Protein AF-A0A9Q1CH87-F1 (afdb_monomer)

Foldseek 3Di:
DDPQFDPVNLVVLVVVLVVLVVVLVVLVVVLVVLVVVLQVQQAPPVRHGDPDRPVVVNVVSVVVNVVSVVVNVVSVVVSVVSVVVSVVSVVNDDPVVVVVVVVVVVVVVVVVVVVVVVVVVVVVLVVVLVVLCCQQQNDDPPDDQDAGELVSGPVVSLVPDQELSSLVSLVVCVVVRNH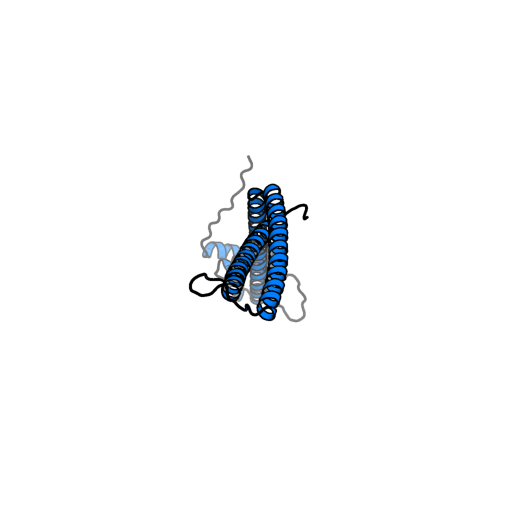DPRNNVVSVVSSVVNCVNHPDPPPPPPPDDD

Structure (mmCIF, N/CA/C/O backbone):
data_AF-A0A9Q1CH87-F1
#
_entry.id   AF-A0A9Q1CH87-F1
#
loop_
_atom_site.group_PDB
_atom_site.id
_atom_site.type_symbol
_atom_site.label_atom_id
_atom_site.label_alt_id
_atom_site.label_comp_id
_atom_site.label_asym_id
_atom_site.label_entity_id
_atom_site.label_seq_id
_atom_site.pdbx_PDB_ins_code
_atom_site.Cartn_x
_atom_site.Cartn_y
_atom_site.Cartn_z
_atom_site.occupancy
_atom_site.B_iso_or_equiv
_atom_site.auth_seq_id
_atom_site.auth_comp_id
_atom_site.auth_asym_id
_atom_site.auth_atom_id
_atom_site.pdbx_PDB_model_num
ATOM 1 N N . MET A 1 1 ? 6.789 4.503 23.367 1.00 60.19 1 MET A N 1
ATOM 2 C CA . MET A 1 1 ? 6.179 5.154 22.186 1.00 60.19 1 MET A CA 1
ATOM 3 C C . MET A 1 1 ? 7.188 5.161 21.048 1.00 60.19 1 MET A C 1
ATOM 5 O O . MET A 1 1 ? 8.369 5.240 21.362 1.00 60.19 1 MET A O 1
ATOM 9 N N . PRO A 1 2 ? 6.762 5.053 19.777 1.00 63.22 2 PRO A N 1
ATOM 10 C CA . PRO A 1 2 ? 7.674 5.119 18.637 1.00 63.22 2 PRO A CA 1
ATOM 11 C C . PRO A 1 2 ? 8.202 6.547 18.432 1.00 63.22 2 PRO A C 1
ATOM 13 O O . PRO A 1 2 ? 7.432 7.501 18.471 1.00 63.22 2 PRO A O 1
ATOM 16 N N . GLU A 1 3 ? 9.507 6.682 18.193 1.00 69.50 3 GLU A N 1
ATOM 17 C CA . GLU A 1 3 ? 10.178 7.979 17.984 1.00 69.50 3 GLU A CA 1
ATOM 18 C C . GLU A 1 3 ? 9.855 8.610 16.618 1.00 69.50 3 GLU A C 1
ATOM 20 O O . GLU A 1 3 ? 9.921 9.823 16.470 1.00 69.50 3 GLU A O 1
ATOM 25 N N . ASN A 1 4 ? 9.460 7.795 15.634 1.00 71.75 4 ASN A N 1
ATOM 26 C CA . ASN A 1 4 ? 9.075 8.226 14.287 1.00 71.75 4 ASN A CA 1
ATOM 27 C C . ASN A 1 4 ? 7.718 7.607 13.913 1.00 71.75 4 ASN A C 1
ATOM 29 O O . ASN A 1 4 ? 7.687 6.520 13.322 1.00 71.75 4 ASN A O 1
ATOM 33 N N . PRO A 1 5 ? 6.595 8.236 14.298 1.00 74.38 5 PRO A N 1
ATOM 34 C CA . PRO A 1 5 ? 5.274 7.669 14.072 1.00 74.38 5 PRO A CA 1
ATOM 35 C C . PRO A 1 5 ? 4.895 7.677 12.591 1.00 74.38 5 PRO A C 1
ATOM 37 O O . PRO A 1 5 ? 5.129 8.644 11.865 1.00 74.38 5 PRO A O 1
ATOM 40 N N . ARG A 1 6 ? 4.288 6.583 12.128 1.00 80.12 6 ARG A N 1
ATOM 41 C CA . ARG A 1 6 ? 3.768 6.454 10.763 1.00 80.12 6 ARG A CA 1
ATOM 42 C C . ARG A 1 6 ? 2.309 6.896 10.716 1.00 80.12 6 ARG A C 1
ATOM 44 O O . ARG A 1 6 ? 1.573 6.764 11.688 1.00 80.12 6 ARG A O 1
ATOM 51 N N . GLY A 1 7 ? 1.836 7.287 9.532 1.00 79.38 7 GLY A N 1
ATOM 52 C CA . GLY A 1 7 ? 0.411 7.592 9.324 1.00 79.38 7 GLY A CA 1
ATOM 53 C C . GLY A 1 7 ? -0.507 6.376 9.515 1.00 79.38 7 GLY A C 1
ATOM 54 O O . GLY A 1 7 ? -1.717 6.512 9.652 1.00 79.38 7 GLY A O 1
ATOM 55 N N . GLU A 1 8 ? 0.048 5.163 9.516 1.00 82.88 8 GLU A N 1
ATOM 56 C CA . GLU A 1 8 ? -0.675 3.957 9.924 1.00 82.88 8 GLU A CA 1
ATOM 57 C C . GLU A 1 8 ? -0.897 3.901 11.444 1.00 82.88 8 GLU A C 1
ATOM 59 O O . GLU A 1 8 ? -1.972 3.496 11.874 1.00 82.88 8 GLU A O 1
ATOM 64 N N . ASP A 1 9 ? 0.062 4.364 12.251 1.00 84.88 9 ASP A N 1
ATOM 65 C CA . ASP A 1 9 ? -0.047 4.376 13.715 1.00 84.88 9 ASP A CA 1
ATOM 66 C C . ASP A 1 9 ? -1.140 5.354 14.171 1.00 84.88 9 ASP A C 1
ATOM 68 O O . ASP A 1 9 ? -1.979 5.002 14.998 1.00 84.88 9 ASP A O 1
ATOM 72 N N . VAL A 1 10 ? -1.195 6.545 13.556 1.00 85.00 10 VAL A N 1
ATOM 73 C CA . VAL A 1 10 ? -2.252 7.545 13.802 1.00 85.00 10 VAL A CA 1
ATOM 74 C C . VAL A 1 10 ? -3.633 6.963 13.486 1.00 85.00 10 VAL A C 1
ATOM 76 O O . VAL A 1 10 ? -4.530 7.015 14.326 1.00 85.00 10 VAL A O 1
ATOM 79 N N . ARG A 1 11 ? -3.786 6.336 12.310 1.00 86.25 11 ARG A N 1
ATOM 80 C CA . ARG A 1 11 ? -5.055 5.725 11.876 1.00 86.25 11 ARG A CA 1
ATOM 81 C C . ARG A 1 11 ? -5.481 4.551 12.752 1.00 86.25 11 ARG A C 1
ATOM 83 O O . ARG A 1 11 ? -6.665 4.403 13.037 1.00 86.25 11 ARG A O 1
ATOM 90 N N . ARG A 1 12 ? -4.537 3.717 13.198 1.00 89.81 12 ARG A N 1
ATOM 91 C CA . ARG A 1 12 ? -4.831 2.611 14.122 1.00 89.81 12 ARG A CA 1
ATOM 92 C C . ARG A 1 12 ? -5.312 3.134 15.473 1.00 89.81 12 ARG A C 1
ATOM 94 O O . ARG A 1 12 ? -6.289 2.606 16.000 1.00 89.81 12 ARG A O 1
ATOM 101 N N . CYS A 1 13 ? -4.671 4.171 16.015 1.00 90.94 13 CYS A N 1
ATOM 102 C CA . CYS A 1 13 ? -5.110 4.805 17.259 1.00 90.94 13 CYS A CA 1
ATOM 103 C C . CYS A 1 13 ? -6.503 5.431 17.132 1.00 90.94 13 CYS A C 1
ATOM 105 O O . CYS A 1 13 ? -7.337 5.196 18.000 1.00 90.94 13 CYS A O 1
ATOM 107 N N . GLU A 1 14 ? -6.784 6.144 16.040 1.00 89.06 14 GLU A N 1
ATOM 108 C CA . GLU A 1 14 ? -8.117 6.701 15.773 1.00 89.06 14 GLU A CA 1
ATOM 109 C C . GLU A 1 14 ? -9.189 5.599 15.690 1.00 89.06 14 GLU A C 1
ATOM 111 O O . GLU A 1 14 ? -10.239 5.694 16.321 1.00 89.06 14 GLU A O 1
ATOM 116 N N . ALA A 1 15 ? -8.909 4.509 14.966 1.00 92.50 15 ALA A N 1
ATOM 117 C CA . ALA A 1 15 ? -9.823 3.371 14.866 1.00 92.50 15 ALA A CA 1
ATOM 118 C C . ALA A 1 15 ? -10.054 2.691 16.226 1.00 92.50 15 ALA A C 1
ATOM 120 O O . ALA A 1 15 ? -11.175 2.311 16.547 1.00 92.50 15 ALA A O 1
ATOM 121 N N . THR A 1 16 ? -9.000 2.564 17.036 1.00 94.12 16 THR A N 1
ATOM 122 C CA . THR A 1 16 ? -9.089 1.971 18.379 1.00 94.12 16 THR A CA 1
ATOM 123 C C . THR A 1 16 ? -9.929 2.845 19.307 1.00 94.12 16 THR A C 1
ATOM 125 O O . THR A 1 16 ? -10.722 2.314 20.077 1.00 94.12 16 THR A O 1
ATOM 128 N N . SER A 1 17 ? -9.794 4.170 19.206 1.00 94.44 17 SER A N 1
ATOM 129 C CA . SER A 1 17 ? -10.602 5.124 19.970 1.00 94.44 17 SER A CA 1
ATOM 130 C C . SER A 1 17 ? -12.096 4.954 19.673 1.00 94.44 17 SER A C 1
ATOM 132 O O . SER A 1 17 ? -12.864 4.700 20.596 1.00 94.44 17 SER A O 1
ATOM 134 N N . LYS A 1 18 ? -12.490 4.914 18.391 1.00 94.06 18 LYS A N 1
ATOM 135 C CA . LYS A 1 18 ? -13.892 4.690 17.978 1.00 94.06 18 LYS A CA 1
ATOM 136 C C . LYS A 1 18 ? -14.466 3.372 18.505 1.00 94.06 18 LYS A C 1
ATOM 138 O O . LYS A 1 18 ? -15.578 3.335 19.014 1.00 94.06 18 LYS A O 1
ATOM 143 N N . VAL A 1 19 ? -13.688 2.288 18.449 1.00 96.38 19 VAL A N 1
ATOM 144 C CA . VAL A 1 19 ? -14.122 0.989 18.995 1.00 96.38 19 VAL A CA 1
ATOM 145 C C . VAL A 1 19 ? -14.331 1.059 20.512 1.00 96.38 19 VAL A C 1
ATOM 147 O O . VAL A 1 19 ? -15.277 0.469 21.030 1.00 96.38 19 VAL A O 1
ATOM 150 N N . LEU A 1 20 ? -13.466 1.770 21.240 1.00 96.44 20 LEU A N 1
ATOM 151 C CA . LEU A 1 20 ? -13.614 1.951 22.685 1.00 96.44 20 LEU A CA 1
ATOM 152 C C . LEU A 1 20 ? -14.818 2.839 23.035 1.00 96.44 20 LEU A C 1
ATOM 154 O O . LEU A 1 20 ? -15.499 2.545 24.015 1.00 96.44 20 LEU A O 1
ATOM 158 N N . GLU A 1 21 ? -15.113 3.866 22.235 1.00 95.06 21 GLU A N 1
ATOM 159 C CA . GLU A 1 21 ? -16.330 4.682 22.359 1.00 95.06 21 GLU A CA 1
ATOM 160 C C . GLU A 1 21 ? -17.596 3.835 22.167 1.00 95.06 21 GLU A C 1
ATOM 162 O O . GLU A 1 21 ? -18.494 3.879 23.009 1.00 95.06 21 GLU A O 1
ATOM 167 N N . ASP A 1 22 ? -17.633 2.990 21.132 1.00 96.62 22 ASP A N 1
ATOM 168 C CA . ASP A 1 22 ? -18.755 2.077 20.876 1.00 96.62 22 ASP A CA 1
ATOM 169 C C . ASP A 1 22 ? -18.959 1.082 22.030 1.00 96.62 22 ASP A C 1
ATOM 171 O O . ASP A 1 22 ? -20.086 0.806 22.452 1.00 96.62 22 ASP A O 1
ATOM 175 N N . ILE A 1 23 ? -17.866 0.534 22.573 1.00 96.12 23 ILE A N 1
ATOM 176 C CA . ILE A 1 23 ? -17.922 -0.357 23.737 1.00 96.12 23 ILE A CA 1
ATOM 177 C C . ILE A 1 23 ? -18.446 0.405 24.960 1.00 96.12 23 ILE A C 1
ATOM 179 O O . ILE A 1 23 ? -19.330 -0.101 25.651 1.00 96.12 23 ILE A O 1
ATOM 183 N N . ALA A 1 24 ? -17.946 1.616 25.220 1.00 95.75 24 ALA A N 1
ATOM 184 C CA . ALA A 1 24 ? -18.397 2.441 26.336 1.00 95.75 24 ALA A CA 1
ATOM 185 C C . ALA A 1 24 ? -19.900 2.746 26.243 1.00 95.75 24 ALA A C 1
ATOM 187 O O . ALA A 1 24 ? -20.607 2.595 27.240 1.00 95.75 24 ALA A O 1
ATOM 188 N N . ALA A 1 25 ? -20.401 3.089 25.052 1.00 95.62 25 ALA A N 1
ATOM 189 C CA . ALA A 1 25 ? -21.823 3.333 24.812 1.00 95.62 25 ALA A CA 1
ATOM 190 C C . ALA A 1 25 ? -22.676 2.095 25.133 1.00 95.62 25 ALA A C 1
ATOM 192 O O . ALA A 1 25 ? -23.635 2.182 25.896 1.00 95.62 25 ALA A O 1
ATOM 193 N N . ARG A 1 26 ? -22.267 0.911 24.659 1.00 96.38 26 ARG A N 1
ATOM 194 C CA . ARG A 1 26 ? -22.977 -0.349 24.948 1.00 96.38 26 ARG A CA 1
ATOM 195 C C . ARG A 1 26 ? -23.007 -0.689 26.438 1.00 96.38 26 ARG A C 1
ATOM 197 O O . ARG A 1 26 ? -24.004 -1.210 26.933 1.00 96.38 26 ARG A O 1
ATOM 204 N N . ILE A 1 27 ? -21.920 -0.417 27.157 1.00 95.75 27 ILE A N 1
ATOM 205 C CA . ILE A 1 27 ? -21.863 -0.626 28.609 1.00 95.75 27 ILE A CA 1
ATOM 206 C C . ILE A 1 27 ? -22.770 0.381 29.324 1.00 95.75 27 ILE A C 1
ATOM 208 O O . ILE A 1 27 ? -23.461 0.014 30.273 1.00 95.75 27 ILE A O 1
ATOM 212 N N . ALA A 1 28 ? -22.804 1.635 28.869 1.00 93.25 28 ALA A N 1
ATOM 213 C CA . ALA A 1 28 ? -23.701 2.650 29.410 1.00 93.25 28 ALA A CA 1
ATOM 214 C C . ALA A 1 28 ? -25.178 2.257 29.231 1.00 93.25 28 ALA A C 1
ATOM 216 O O . ALA A 1 28 ? -25.945 2.350 30.191 1.00 93.25 28 ALA A O 1
ATOM 217 N N . ASP A 1 29 ? -25.555 1.730 28.064 1.00 96.00 29 ASP A N 1
ATOM 218 C CA . ASP A 1 29 ? -26.906 1.217 27.811 1.00 96.00 29 ASP A CA 1
ATOM 219 C C . ASP A 1 29 ? -27.267 0.068 28.761 1.00 96.00 29 ASP A C 1
ATOM 221 O O . ASP A 1 29 ? -28.343 0.072 29.368 1.00 96.00 29 ASP A O 1
ATOM 225 N N . LEU A 1 30 ? -26.343 -0.877 28.972 1.00 95.50 30 LEU A N 1
ATOM 226 C CA . LEU A 1 30 ? -26.538 -1.972 29.925 1.00 95.50 30 LEU A CA 1
ATOM 227 C C . LEU A 1 30 ? -26.695 -1.455 31.363 1.00 95.50 30 LEU A C 1
ATOM 229 O O . LEU A 1 30 ? -27.559 -1.935 32.095 1.00 95.50 30 LEU A O 1
ATOM 233 N N . ARG A 1 31 ? -25.917 -0.444 31.777 1.00 93.69 31 ARG A N 1
ATOM 234 C CA . ARG A 1 31 ? -26.063 0.196 33.100 1.00 93.69 31 ARG A CA 1
ATOM 235 C C . ARG A 1 31 ? -27.449 0.814 33.263 1.00 93.69 31 ARG A C 1
ATOM 237 O O . ARG A 1 31 ? -28.071 0.638 34.309 1.00 93.69 31 ARG A O 1
ATOM 244 N N . ILE A 1 32 ? -27.954 1.497 32.236 1.00 94.50 32 ILE A N 1
ATOM 245 C CA . ILE A 1 32 ? -29.309 2.064 32.236 1.00 94.50 32 ILE A CA 1
ATOM 246 C C . ILE A 1 32 ? -30.355 0.951 32.366 1.00 94.50 32 ILE A C 1
ATOM 248 O O . ILE A 1 32 ? -31.304 1.085 33.140 1.00 94.50 32 ILE A O 1
ATOM 252 N N . GLU A 1 33 ? -30.193 -0.157 31.643 1.00 95.38 33 GLU A N 1
ATOM 253 C CA . GLU A 1 33 ? -31.104 -1.298 31.725 1.00 95.38 33 GLU A CA 1
ATOM 254 C C . GLU A 1 33 ? -31.098 -1.948 33.116 1.00 95.38 33 GLU A C 1
ATOM 256 O O . GLU A 1 33 ? -32.161 -2.205 33.683 1.00 95.38 33 GLU A O 1
ATOM 261 N N . LEU A 1 34 ? -29.918 -2.161 33.702 1.00 94.12 34 LEU A N 1
ATOM 262 C CA . LEU A 1 34 ? -29.773 -2.713 35.050 1.00 94.12 34 LEU A CA 1
ATOM 263 C C . LEU A 1 34 ? -30.406 -1.803 36.105 1.00 94.12 34 LEU A C 1
ATOM 265 O O . LEU A 1 34 ? -31.100 -2.300 36.989 1.00 94.12 34 LEU A O 1
ATOM 269 N N . LEU A 1 35 ? -30.246 -0.481 35.988 1.00 92.44 35 LEU A N 1
ATOM 270 C CA . LEU A 1 35 ? -30.911 0.481 36.873 1.00 92.44 35 LEU A CA 1
ATOM 271 C C . LEU A 1 35 ? -32.435 0.426 36.739 1.00 92.44 35 LEU A C 1
ATOM 273 O O . LEU A 1 35 ? -33.132 0.458 37.752 1.00 92.44 35 LEU A O 1
ATOM 277 N N . LYS A 1 36 ? -32.961 0.286 35.515 1.00 91.94 36 LYS A N 1
ATOM 278 C CA . LYS A 1 36 ? -34.402 0.092 35.290 1.00 91.94 36 LYS A CA 1
ATOM 279 C C . LYS A 1 36 ? -34.894 -1.194 35.951 1.00 91.94 36 LYS A C 1
ATOM 281 O O . LYS A 1 36 ? -35.870 -1.146 36.694 1.00 91.94 36 LYS A O 1
ATOM 286 N N . ARG A 1 37 ? -34.197 -2.320 35.749 1.00 91.19 37 ARG A N 1
ATOM 287 C CA . ARG A 1 37 ? -34.538 -3.609 36.381 1.00 91.19 37 ARG A CA 1
ATOM 288 C C . ARG A 1 37 ? -34.482 -3.518 37.906 1.00 91.19 37 ARG A C 1
ATOM 290 O O . ARG A 1 37 ? -35.433 -3.917 38.575 1.00 91.19 37 ARG A O 1
ATOM 297 N N . LYS A 1 38 ? -33.434 -2.901 38.459 1.00 90.62 38 LYS A N 1
ATOM 298 C CA . LYS A 1 38 ? -33.314 -2.631 39.899 1.00 90.62 38 LYS A CA 1
ATOM 299 C C . LYS A 1 38 ? -34.511 -1.821 40.405 1.00 90.62 38 LYS A C 1
ATOM 301 O O . LYS A 1 38 ? -35.125 -2.192 41.401 1.00 90.62 38 LYS A O 1
ATOM 306 N N . GLY A 1 39 ? -34.898 -0.774 39.673 1.00 89.38 39 GLY A N 1
ATOM 307 C CA . GLY A 1 39 ? -36.101 0.012 39.943 1.00 89.38 39 GLY A CA 1
ATOM 308 C C . GLY A 1 39 ? -37.375 -0.835 39.975 1.00 89.38 39 GLY A C 1
ATOM 309 O O . GLY A 1 39 ? -38.145 -0.718 40.920 1.00 89.38 39 GLY A O 1
ATOM 310 N N . THR A 1 40 ? -37.573 -1.747 39.019 1.00 89.00 40 THR A N 1
ATOM 311 C CA . THR A 1 40 ? -38.768 -2.619 38.973 1.00 89.00 40 THR A CA 1
ATOM 312 C C . THR A 1 40 ? -38.842 -3.662 40.091 1.00 89.00 40 THR A C 1
ATOM 314 O O . THR A 1 40 ? -39.934 -4.125 40.420 1.00 89.00 40 THR A O 1
ATOM 317 N N . VAL A 1 41 ? -37.705 -4.033 40.689 1.00 89.44 41 VAL A N 1
ATOM 318 C CA . VAL A 1 41 ? -37.666 -4.919 41.866 1.00 89.44 41 VAL A CA 1
ATOM 319 C C . VAL A 1 41 ? -38.063 -4.159 43.134 1.00 89.44 41 VAL A C 1
ATOM 321 O O . VAL A 1 41 ? -38.687 -4.734 44.024 1.00 89.44 41 VAL A O 1
ATOM 324 N N . ILE A 1 42 ? -37.733 -2.866 43.215 1.00 88.75 42 ILE A N 1
ATOM 325 C CA . ILE A 1 42 ? -38.015 -2.011 44.378 1.00 88.75 42 ILE A CA 1
ATOM 326 C C . ILE A 1 42 ? -39.432 -1.425 44.310 1.00 88.75 42 ILE A C 1
ATOM 328 O O . ILE A 1 42 ? -40.116 -1.357 45.330 1.00 88.75 42 ILE A O 1
ATOM 332 N N . TYR A 1 43 ? -39.880 -1.024 43.121 1.00 89.81 43 TYR A N 1
ATOM 333 C CA . TYR A 1 43 ? -41.133 -0.308 42.902 1.00 89.81 43 TYR A CA 1
ATOM 334 C C . TYR A 1 43 ? -42.131 -1.128 42.071 1.00 89.81 43 TYR A C 1
ATOM 336 O O . TYR A 1 43 ? -41.770 -2.012 41.290 1.00 89.81 43 TYR A O 1
ATOM 344 N N . THR A 1 44 ? -43.417 -0.860 42.258 1.00 85.50 44 THR A N 1
ATOM 345 C CA . THR A 1 44 ? -44.501 -1.323 41.389 1.00 85.50 44 THR A CA 1
ATOM 346 C C . THR A 1 44 ? -44.554 -0.476 40.115 1.00 85.50 44 THR A C 1
ATOM 348 O O . THR A 1 44 ? -43.932 0.581 40.020 1.00 85.50 44 THR A O 1
ATOM 351 N N . GLU A 1 45 ? -45.345 -0.907 39.131 1.00 83.06 45 GLU A N 1
ATOM 352 C CA . GLU A 1 45 ? -45.594 -0.125 37.909 1.00 83.06 45 GLU A CA 1
ATOM 353 C C . GLU A 1 45 ? -46.254 1.236 38.196 1.00 83.06 45 GLU A C 1
ATOM 355 O O . GLU A 1 45 ? -46.076 2.183 37.435 1.00 83.06 45 GLU A O 1
ATOM 360 N N . THR A 1 46 ? -46.965 1.355 39.323 1.00 86.19 46 THR A N 1
ATOM 361 C CA . THR A 1 46 ? -47.568 2.605 39.815 1.00 86.19 46 THR A CA 1
ATOM 362 C C . THR A 1 46 ? -46.582 3.504 40.573 1.00 86.19 46 THR A C 1
ATOM 364 O O . THR A 1 46 ? -46.957 4.600 40.982 1.00 86.19 46 THR A O 1
ATOM 367 N N . GLY A 1 47 ? -45.324 3.077 40.746 1.00 80.88 47 GLY A N 1
ATOM 368 C CA . GLY A 1 47 ? -44.279 3.831 41.447 1.00 80.88 47 GLY A CA 1
ATOM 369 C C . GLY A 1 47 ? -44.292 3.681 42.972 1.00 80.88 47 GLY A C 1
ATOM 370 O O . GLY A 1 47 ? -43.534 4.362 43.660 1.00 80.88 47 GLY A O 1
ATOM 371 N N . GLU A 1 48 ? -45.121 2.790 43.515 1.00 86.88 48 GLU A N 1
ATOM 372 C CA . GLU A 1 48 ? -45.178 2.507 44.951 1.00 86.88 48 GLU A CA 1
ATOM 373 C C . GLU A 1 48 ? -44.099 1.492 45.340 1.00 86.88 48 GLU A C 1
ATOM 375 O O . GLU A 1 48 ? -43.776 0.585 44.576 1.00 86.88 48 GLU A O 1
ATOM 380 N N . ALA A 1 49 ? -43.514 1.620 46.530 1.00 85.44 49 ALA A N 1
ATOM 381 C CA . ALA A 1 49 ? -42.535 0.643 47.000 1.00 85.44 49 ALA A CA 1
ATOM 382 C C . ALA A 1 49 ? -43.200 -0.729 47.201 1.00 85.44 49 ALA A C 1
ATOM 384 O O . ALA A 1 49 ? -44.261 -0.835 47.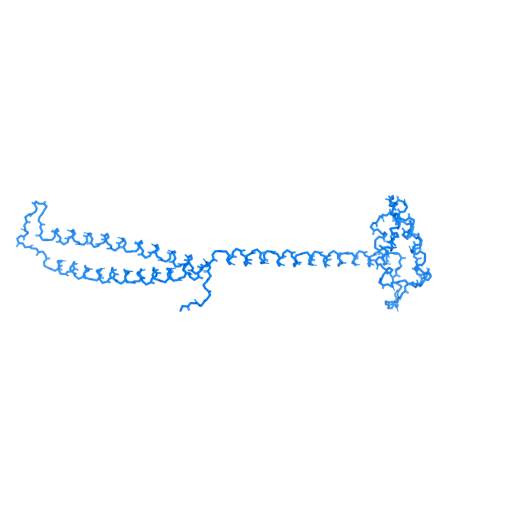821 1.00 85.44 49 ALA A O 1
ATOM 385 N N . ARG A 1 50 ? -42.571 -1.801 46.709 1.00 84.06 50 ARG A N 1
ATOM 386 C CA . ARG A 1 50 ? -43.063 -3.164 46.931 1.00 84.06 50 ARG A CA 1
ATOM 387 C C . ARG A 1 50 ? -42.933 -3.528 48.408 1.00 84.06 50 ARG A C 1
ATOM 389 O O . ARG A 1 50 ? -41.878 -3.349 49.006 1.00 84.06 50 ARG A O 1
ATOM 396 N N . PHE A 1 51 ? -43.988 -4.110 48.976 1.00 75.94 51 PHE A N 1
ATOM 397 C CA . PHE A 1 51 ? -44.024 -4.520 50.385 1.00 75.94 51 PHE A CA 1
ATOM 398 C C . PHE A 1 51 ? -43.008 -5.632 50.719 1.00 75.94 51 PHE A C 1
ATOM 400 O O . PHE A 1 51 ? -42.458 -5.668 51.816 1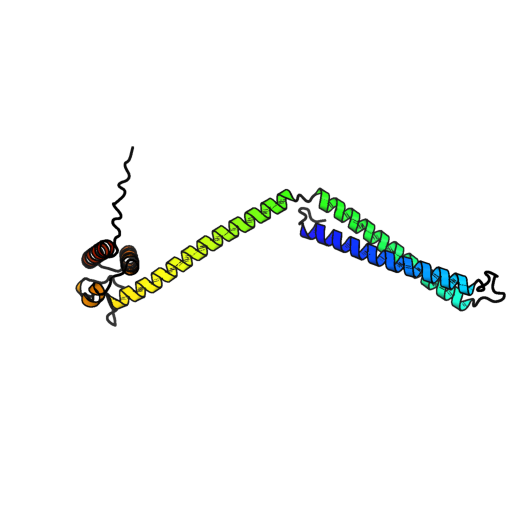.00 75.94 51 PHE A O 1
ATOM 407 N N . GLN A 1 52 ? -42.723 -6.516 49.758 1.00 80.62 52 GLN A N 1
ATOM 408 C CA . GLN A 1 52 ? -41.671 -7.533 49.840 1.00 80.62 52 GLN A CA 1
ATOM 409 C C . GLN A 1 52 ? -40.894 -7.578 48.516 1.00 80.62 52 GLN A C 1
ATOM 411 O O . GLN A 1 52 ? -41.281 -8.304 47.597 1.00 80.62 52 GLN A O 1
ATOM 416 N N . PRO A 1 53 ? -39.819 -6.784 48.373 1.00 80.00 53 PRO A N 1
ATOM 417 C CA . PRO A 1 53 ? -38.928 -6.907 47.230 1.00 80.00 53 PRO A CA 1
ATOM 418 C C . PRO A 1 53 ? -38.173 -8.242 47.295 1.00 80.00 53 PRO A C 1
ATOM 420 O O . PRO A 1 53 ? -37.835 -8.737 48.372 1.00 80.00 53 PRO A O 1
ATOM 423 N N . CYS A 1 54 ? -37.893 -8.830 46.132 1.00 84.75 54 CYS A N 1
ATOM 424 C CA . CYS A 1 54 ? -37.084 -10.042 46.035 1.00 84.75 54 CYS A CA 1
ATOM 425 C C . CYS A 1 54 ? -35.617 -9.698 46.346 1.00 84.75 54 CYS A C 1
ATOM 427 O O . CYS A 1 54 ? -34.876 -9.235 45.481 1.00 84.75 54 CYS A O 1
ATOM 429 N N . ILE A 1 55 ? -35.203 -9.876 47.604 1.00 88.25 55 ILE A N 1
ATOM 430 C CA . ILE A 1 55 ? -33.879 -9.446 48.093 1.00 88.25 55 ILE A CA 1
ATOM 431 C C . ILE A 1 55 ? -32.740 -10.143 47.334 1.00 88.25 55 ILE A C 1
ATOM 433 O O . ILE A 1 55 ? -31.742 -9.503 47.014 1.00 88.25 55 ILE A O 1
ATOM 437 N N . SER A 1 56 ? -32.890 -11.429 47.010 1.00 89.94 56 SER A N 1
ATOM 438 C CA . SER A 1 56 ? -31.883 -12.186 46.255 1.00 89.94 56 SER A CA 1
ATOM 439 C C . SER A 1 56 ? -31.692 -11.646 44.836 1.00 89.94 56 SER A C 1
ATOM 441 O O . SER A 1 56 ? -30.562 -11.523 44.371 1.00 89.94 56 SER A O 1
ATOM 443 N N . GLU A 1 57 ? -32.781 -11.277 44.161 1.00 89.94 57 GLU A N 1
ATOM 444 C CA . GLU A 1 57 ? -32.735 -10.653 42.837 1.00 89.94 57 GLU A CA 1
ATOM 445 C C . GLU A 1 57 ? -32.108 -9.257 42.901 1.00 89.94 57 GLU A C 1
ATOM 447 O O . GLU A 1 57 ? -31.288 -8.910 42.052 1.00 89.94 57 GLU A O 1
ATOM 452 N N . LEU A 1 58 ? -32.422 -8.478 43.941 1.00 91.19 58 LEU A N 1
ATOM 453 C CA . LEU A 1 58 ? -31.823 -7.163 44.150 1.00 91.19 58 LEU A CA 1
ATOM 454 C C . LEU A 1 58 ? -30.303 -7.255 44.347 1.00 91.19 58 LEU A C 1
ATOM 456 O O . LEU A 1 58 ? -29.564 -6.537 43.679 1.00 91.19 58 LEU A O 1
ATOM 460 N N . GLN A 1 59 ? -29.837 -8.168 45.204 1.00 92.94 59 GLN A N 1
ATOM 461 C CA . GLN A 1 59 ? -28.408 -8.406 45.443 1.00 92.94 59 GLN A CA 1
ATOM 462 C C . GLN A 1 59 ? -27.685 -8.877 44.177 1.00 92.94 59 GLN A C 1
ATOM 464 O O . GLN A 1 59 ? -26.567 -8.449 43.895 1.00 92.94 59 GLN A O 1
ATOM 469 N N . PHE A 1 60 ? -28.329 -9.738 43.388 1.00 93.81 60 PHE A N 1
ATOM 470 C CA . PHE A 1 60 ? -27.794 -10.183 42.106 1.00 93.81 60 PHE A CA 1
ATOM 471 C C . PHE A 1 60 ? -27.650 -9.022 41.109 1.00 93.81 60 PHE A C 1
ATOM 473 O O . PHE A 1 60 ? -26.598 -8.874 40.486 1.00 93.81 60 PHE A O 1
ATOM 480 N N . LEU A 1 61 ? -28.672 -8.168 40.987 1.00 93.69 61 LEU A N 1
ATOM 481 C CA . LEU A 1 61 ? -28.629 -6.986 40.121 1.00 93.69 61 LEU A CA 1
ATOM 482 C C . LEU A 1 61 ? -27.584 -5.965 40.581 1.00 93.69 61 LEU A C 1
ATOM 484 O O . LEU A 1 61 ? -26.919 -5.368 39.738 1.00 93.69 61 LEU A O 1
ATOM 488 N N . GLU A 1 62 ? -27.417 -5.776 41.892 1.00 93.06 62 GLU A N 1
ATOM 489 C CA . GLU A 1 62 ? -26.361 -4.929 42.458 1.00 93.06 62 GLU A CA 1
ATOM 490 C C . GLU A 1 62 ? -24.973 -5.447 42.100 1.00 93.06 62 GLU A C 1
ATOM 492 O O . GLU A 1 62 ? -24.156 -4.687 41.586 1.00 93.06 62 GLU A O 1
ATOM 497 N N . HIS A 1 63 ? -24.735 -6.749 42.261 1.00 95.44 63 HIS A N 1
ATOM 498 C CA . HIS A 1 63 ? -23.457 -7.347 41.893 1.00 95.44 63 HIS A CA 1
ATOM 499 C C . HIS A 1 63 ? -23.137 -7.172 40.400 1.00 95.44 63 HIS A C 1
ATOM 501 O O . HIS A 1 63 ? -22.030 -6.766 40.049 1.00 95.44 63 HIS A O 1
ATOM 507 N N . ILE A 1 64 ? -24.107 -7.422 39.510 1.00 95.25 64 ILE A N 1
ATOM 508 C CA . ILE A 1 64 ? -23.908 -7.213 38.066 1.00 95.25 64 ILE A CA 1
ATOM 509 C C . ILE A 1 64 ? -23.656 -5.735 37.759 1.00 95.25 64 ILE A C 1
ATOM 511 O O . ILE A 1 64 ? -22.814 -5.423 36.913 1.00 95.25 64 ILE A O 1
ATOM 515 N N . PHE A 1 65 ? -24.375 -4.824 38.416 1.00 94.19 65 PHE A N 1
ATOM 516 C CA . PHE A 1 65 ? -24.189 -3.393 38.214 1.00 94.19 65 PHE A CA 1
ATOM 517 C C . PHE A 1 65 ? -22.772 -2.956 38.594 1.00 94.19 65 PHE A C 1
ATOM 519 O O . PHE A 1 65 ? -22.128 -2.277 37.798 1.00 94.19 65 PHE A O 1
ATOM 526 N N . ASP A 1 66 ? -22.260 -3.411 39.738 1.00 95.25 66 ASP A N 1
ATOM 527 C CA . ASP A 1 66 ? -20.904 -3.101 40.197 1.00 95.25 66 ASP A CA 1
ATOM 528 C C . ASP A 1 66 ? -19.831 -3.632 39.235 1.00 95.25 66 ASP A C 1
ATOM 530 O O . ASP A 1 66 ? -18.885 -2.919 38.895 1.00 95.25 66 ASP A O 1
ATOM 534 N N . GLU A 1 67 ? -19.978 -4.865 38.742 1.00 96.06 67 GLU A N 1
ATOM 535 C CA . GLU A 1 67 ? -19.055 -5.426 37.745 1.00 96.06 67 GLU A CA 1
ATOM 536 C C . GLU A 1 67 ? -19.122 -4.668 36.409 1.00 96.06 67 GLU A C 1
ATOM 538 O O . GLU A 1 67 ? -18.095 -4.394 35.781 1.00 96.06 67 GLU A O 1
ATOM 543 N N . THR A 1 68 ? -20.321 -4.251 35.999 1.00 94.69 68 THR A N 1
ATOM 544 C CA . THR A 1 68 ? -20.521 -3.441 34.789 1.00 94.69 68 THR A CA 1
ATOM 545 C C . THR A 1 68 ? -19.915 -2.042 34.949 1.00 94.69 68 THR A C 1
ATOM 547 O O . THR A 1 68 ? -19.334 -1.509 34.003 1.00 94.69 68 THR A O 1
ATOM 550 N N . ASP A 1 69 ? -19.999 -1.448 36.140 1.00 94.31 69 ASP A N 1
ATOM 551 C CA . ASP A 1 69 ? -19.405 -0.146 36.445 1.00 94.31 69 ASP A CA 1
ATOM 552 C C . ASP A 1 69 ? -17.872 -0.206 36.419 1.00 94.31 69 ASP A C 1
ATOM 554 O O . ASP A 1 69 ? -17.233 0.626 35.773 1.00 94.31 69 ASP A O 1
ATOM 558 N N . LYS A 1 70 ? -17.268 -1.251 37.002 1.00 96.00 70 LYS A N 1
ATOM 559 C CA . LYS A 1 70 ? -15.816 -1.496 36.902 1.00 96.00 70 LYS A CA 1
ATOM 560 C C . LYS A 1 70 ? -15.362 -1.627 35.450 1.00 96.00 70 LYS A C 1
ATOM 562 O O . LYS A 1 70 ? -14.357 -1.029 35.060 1.00 96.00 70 LYS A O 1
ATOM 567 N N . LEU A 1 71 ? -16.106 -2.385 34.643 1.00 95.19 71 LEU A N 1
ATOM 568 C CA . LEU A 1 71 ? -15.828 -2.548 33.218 1.00 95.19 71 LEU A CA 1
ATOM 569 C C . LEU A 1 71 ? -15.915 -1.199 32.483 1.00 95.19 71 LEU A C 1
ATOM 571 O O . LEU A 1 71 ? -15.019 -0.866 31.706 1.00 95.19 71 LEU A O 1
ATOM 575 N N . TYR A 1 72 ? -16.940 -0.394 32.778 1.00 95.56 72 TYR A N 1
ATOM 576 C CA . TYR A 1 72 ? -17.108 0.947 32.218 1.00 95.56 72 TYR A CA 1
ATOM 577 C C . TYR A 1 72 ? -15.915 1.856 32.540 1.00 95.56 72 TYR A C 1
ATOM 579 O O . TYR A 1 72 ? -15.327 2.449 31.634 1.00 95.56 72 TYR A O 1
ATOM 587 N N . GLN A 1 73 ? -15.494 1.909 33.807 1.00 95.12 73 GLN A N 1
ATOM 588 C CA . GLN A 1 73 ? -14.331 2.698 34.229 1.00 95.12 73 GLN A CA 1
ATOM 589 C C . GLN A 1 73 ? -13.031 2.222 33.565 1.00 95.12 73 GLN A C 1
ATOM 591 O O . GLN A 1 73 ? -12.197 3.039 33.159 1.00 95.12 73 GLN A O 1
ATOM 596 N N . GLY A 1 74 ? -12.867 0.907 33.397 1.00 96.62 74 GLY A N 1
ATOM 597 C CA . GLY A 1 74 ? -11.735 0.325 32.676 1.00 96.62 74 GLY A CA 1
ATOM 598 C C . GLY A 1 74 ? -11.672 0.793 31.221 1.00 96.62 74 GLY A C 1
ATOM 599 O O . GLY A 1 74 ? -10.621 1.245 30.764 1.00 96.62 74 GLY A O 1
ATOM 600 N N . VAL A 1 75 ? -12.804 0.760 30.512 1.00 96.19 75 VAL A N 1
ATOM 601 C CA . VAL A 1 75 ? -12.900 1.223 29.118 1.00 96.19 75 VAL A CA 1
ATOM 602 C C . VAL A 1 75 ? -12.640 2.725 29.007 1.00 96.19 75 VAL A C 1
ATOM 604 O O . VAL A 1 75 ? -11.854 3.128 28.151 1.00 96.19 75 VAL A O 1
ATOM 607 N N . LEU A 1 76 ? -13.202 3.552 29.895 1.00 94.94 76 LEU A N 1
ATOM 608 C CA . LEU A 1 76 ? -12.935 4.997 29.905 1.00 94.94 76 LEU A CA 1
ATOM 609 C C . LEU A 1 76 ? -11.450 5.313 30.136 1.00 94.94 76 LEU A C 1
ATOM 611 O O . LEU A 1 76 ? -10.883 6.185 29.475 1.00 94.94 76 LEU A O 1
ATOM 615 N N . THR A 1 77 ? -10.793 4.566 31.024 1.00 96.56 77 THR A N 1
ATOM 616 C CA . THR A 1 77 ? -9.352 4.710 31.273 1.00 96.56 77 THR A CA 1
ATOM 617 C C . THR A 1 77 ? -8.538 4.343 30.029 1.00 96.56 77 THR A C 1
ATOM 619 O O . THR A 1 77 ? -7.619 5.070 29.644 1.00 96.56 77 THR A O 1
ATOM 622 N N . MET A 1 78 ? -8.884 3.237 29.359 1.00 96.00 78 MET A N 1
ATOM 623 C CA . MET A 1 78 ? -8.239 2.845 28.102 1.00 96.00 78 MET A CA 1
ATOM 624 C C . MET A 1 78 ? -8.451 3.893 27.008 1.00 96.00 78 MET A C 1
ATOM 626 O O . MET A 1 78 ? -7.488 4.256 26.333 1.00 96.00 78 MET A O 1
ATOM 630 N N . LEU A 1 79 ? -9.669 4.419 26.869 1.00 95.38 79 LEU A N 1
ATOM 631 C CA . LEU A 1 79 ? -10.001 5.461 25.899 1.00 95.38 79 LEU A CA 1
ATOM 632 C C . LEU A 1 79 ? -9.157 6.720 26.131 1.00 95.38 79 LEU A C 1
ATOM 634 O O . LEU A 1 79 ? -8.537 7.226 25.199 1.00 95.38 79 LEU A O 1
ATOM 638 N N . SER A 1 80 ? -9.038 7.171 27.383 1.00 95.56 80 SER A N 1
ATOM 639 C CA . SER A 1 80 ? -8.180 8.304 27.753 1.00 95.56 80 SER A CA 1
ATOM 640 C C . SER A 1 80 ? -6.714 8.078 27.361 1.00 95.56 80 SER A C 1
ATOM 642 O O . SER A 1 80 ? -6.062 8.962 26.795 1.00 95.56 80 SER A O 1
ATOM 644 N N . ASN A 1 81 ? -6.187 6.875 27.610 1.00 94.88 81 ASN A N 1
ATOM 645 C CA . ASN A 1 81 ? -4.816 6.517 27.239 1.00 94.88 81 ASN A CA 1
ATOM 646 C C . ASN A 1 81 ? -4.615 6.497 25.716 1.00 94.88 81 ASN A C 1
ATOM 648 O O . ASN A 1 81 ? -3.590 6.981 25.221 1.00 94.88 81 ASN A O 1
ATOM 652 N N . VAL A 1 82 ? -5.585 5.964 24.967 1.00 94.69 82 VAL A N 1
ATOM 653 C CA . VAL A 1 82 ? -5.560 5.937 23.498 1.00 94.69 82 VAL A CA 1
ATOM 654 C C . VAL A 1 82 ? -5.647 7.348 22.927 1.00 94.69 82 VAL A C 1
ATOM 656 O O . VAL A 1 82 ? -4.846 7.678 22.058 1.00 94.69 82 VAL A O 1
ATOM 659 N N . ASN A 1 83 ? -6.515 8.209 23.455 1.00 91.75 83 ASN A N 1
ATOM 660 C CA . ASN A 1 83 ? -6.642 9.597 23.005 1.00 91.75 83 ASN A CA 1
ATOM 661 C C . ASN A 1 83 ? -5.372 10.405 23.296 1.00 91.75 83 ASN A C 1
ATOM 663 O O . ASN A 1 83 ? -4.841 11.062 22.405 1.00 91.75 83 ASN A O 1
ATOM 667 N N . THR A 1 84 ? -4.787 10.252 24.488 1.00 92.88 84 THR A N 1
ATOM 668 C CA . THR A 1 84 ? -3.494 10.878 24.825 1.00 92.88 84 THR A CA 1
ATOM 669 C C . THR A 1 84 ? -2.378 10.407 23.884 1.00 92.88 84 THR A C 1
ATOM 671 O O . THR A 1 84 ? -1.491 11.171 23.496 1.00 92.88 84 THR A O 1
ATOM 674 N N . THR A 1 85 ? -2.397 9.123 23.519 1.00 90.25 85 THR A N 1
ATOM 675 C CA . THR A 1 85 ? -1.453 8.531 22.563 1.00 90.25 85 THR A CA 1
ATOM 676 C C . THR A 1 85 ? -1.676 9.110 21.169 1.00 90.25 85 THR A C 1
ATOM 678 O O . THR A 1 85 ? -0.719 9.542 20.532 1.00 90.25 85 THR A O 1
ATOM 681 N N . TRP A 1 86 ? -2.924 9.176 20.718 1.00 89.50 86 TRP A N 1
ATOM 682 C CA . TRP A 1 86 ? -3.305 9.729 19.426 1.00 89.50 86 TRP A CA 1
ATOM 683 C C . TRP A 1 86 ? -2.882 11.195 19.284 1.00 89.50 86 TRP A C 1
ATOM 685 O O . TRP A 1 86 ? -2.220 11.530 18.308 1.00 89.50 86 TRP A O 1
ATOM 695 N N . GLU A 1 87 ? -3.130 12.042 20.286 1.00 87.50 87 GLU A N 1
ATOM 696 C CA . GLU A 1 87 ? -2.697 13.447 20.278 1.00 87.50 87 GLU A CA 1
ATOM 697 C C . GLU A 1 87 ? -1.175 13.595 20.167 1.00 87.50 87 GLU A C 1
ATOM 699 O O . GLU A 1 87 ? -0.669 14.440 19.424 1.00 87.50 87 GLU A O 1
ATOM 704 N N . LYS A 1 88 ? -0.417 12.766 20.895 1.00 88.06 88 LYS A N 1
ATOM 705 C CA . LYS A 1 88 ? 1.052 12.762 20.819 1.00 88.06 88 LYS A CA 1
ATOM 706 C C . LYS A 1 88 ? 1.534 12.321 19.441 1.00 88.06 88 LYS A C 1
ATOM 708 O O . LYS A 1 88 ? 2.424 12.959 18.884 1.00 88.06 88 LYS A O 1
ATOM 713 N N . LEU A 1 89 ? 0.938 11.266 18.884 1.00 86.25 89 LEU A N 1
ATOM 714 C CA . LEU A 1 89 ? 1.245 10.806 17.531 1.00 86.25 89 LEU A CA 1
ATOM 715 C C . LEU A 1 89 ? 0.919 11.893 16.507 1.00 86.25 89 LEU A C 1
ATOM 717 O O . LEU A 1 89 ? 1.748 12.161 15.650 1.00 86.25 89 LEU A O 1
ATOM 721 N N . HIS A 1 90 ? -0.222 12.570 16.634 1.00 81.25 90 HIS A N 1
ATOM 722 C CA . HIS A 1 90 ? -0.648 13.633 15.726 1.00 81.25 90 HIS A CA 1
ATOM 723 C C . HIS A 1 90 ? 0.261 14.871 15.788 1.00 81.25 90 HIS A C 1
ATOM 725 O O . HIS A 1 90 ? 0.473 15.525 14.773 1.00 81.25 90 HIS A O 1
ATOM 731 N N . LYS A 1 91 ? 0.834 15.196 16.955 1.00 82.44 91 LYS A N 1
ATOM 732 C CA . LYS A 1 91 ? 1.824 16.283 17.093 1.00 82.44 91 LYS A CA 1
ATOM 733 C C . LYS A 1 91 ? 3.172 15.950 16.454 1.00 82.44 91 LYS A C 1
ATOM 735 O O . LYS A 1 91 ? 3.846 16.840 15.949 1.00 82.44 91 LYS A O 1
ATOM 740 N N . LEU A 1 92 ? 3.584 14.687 16.529 1.00 79.88 92 LEU A N 1
ATOM 741 C CA . LEU A 1 92 ? 4.853 14.205 15.973 1.00 79.88 92 LEU A CA 1
ATOM 742 C C . LEU A 1 92 ? 4.745 13.858 14.482 1.00 79.88 92 LEU A C 1
ATOM 744 O O . LEU A 1 92 ? 5.746 13.824 13.769 1.00 79.88 92 LEU A O 1
ATOM 748 N N . PHE A 1 93 ? 3.534 13.581 14.014 1.00 78.25 93 PHE A N 1
ATOM 749 C CA . PHE A 1 93 ? 3.235 13.249 12.637 1.00 78.25 93 PHE A CA 1
ATOM 750 C C . PHE A 1 93 ? 3.142 14.508 11.768 1.00 78.25 93 PHE A C 1
ATOM 752 O O . PHE A 1 93 ? 2.474 15.477 12.114 1.00 78.25 93 PHE A O 1
ATOM 759 N N . SER A 1 94 ? 3.776 14.472 10.596 1.00 75.38 94 SER A N 1
ATOM 760 C CA . SER A 1 94 ? 3.646 15.502 9.566 1.00 75.38 94 SER A CA 1
ATOM 761 C C . SER A 1 94 ? 3.166 14.856 8.269 1.00 75.38 94 SER A C 1
ATOM 763 O O . SER A 1 94 ? 3.885 14.057 7.662 1.00 75.38 94 SER A O 1
ATOM 765 N N . GLU A 1 95 ? 1.959 15.215 7.825 1.00 71.88 95 GLU A N 1
ATOM 766 C CA . GLU A 1 95 ? 1.387 14.751 6.550 1.00 71.88 95 GLU A CA 1
ATOM 767 C C . GLU A 1 95 ? 2.309 15.062 5.368 1.00 71.88 95 GLU A C 1
ATOM 769 O O . GLU A 1 95 ? 2.523 14.224 4.492 1.00 71.88 95 GLU A O 1
ATOM 774 N N . GLU A 1 96 ? 2.962 16.225 5.401 1.00 71.50 96 GLU A N 1
ATOM 775 C CA . GLU A 1 96 ? 3.898 16.655 4.367 1.00 71.50 96 GLU A CA 1
ATOM 776 C C . GLU A 1 96 ? 5.116 15.719 4.256 1.00 71.50 96 GLU A C 1
ATOM 778 O O . GLU A 1 96 ? 5.617 15.453 3.159 1.00 71.50 96 GLU A O 1
ATOM 783 N N . GLN A 1 97 ? 5.589 15.165 5.378 1.00 68.50 97 GLN A N 1
ATOM 784 C CA . GLN A 1 97 ? 6.684 14.192 5.376 1.00 68.50 97 GLN A CA 1
ATOM 785 C C . GLN A 1 97 ? 6.257 12.846 4.783 1.00 68.50 97 GLN A C 1
ATOM 787 O O . GLN A 1 97 ? 7.035 12.235 4.042 1.00 68.50 97 GLN A O 1
ATOM 792 N N . VAL A 1 98 ? 5.023 12.403 5.045 1.00 70.44 98 VAL A N 1
ATOM 793 C CA . VAL A 1 98 ? 4.467 11.187 4.431 1.00 70.44 98 VAL A CA 1
ATOM 794 C C . VAL A 1 98 ? 4.294 11.365 2.934 1.00 70.44 98 VAL A C 1
ATOM 796 O O . VAL A 1 98 ? 4.779 10.533 2.168 1.00 70.44 98 VAL A O 1
ATOM 799 N N . GLU A 1 99 ? 3.693 12.473 2.498 1.00 74.88 99 GLU A N 1
ATOM 800 C CA . GLU A 1 99 ? 3.532 12.755 1.074 1.00 74.88 99 GLU A CA 1
ATOM 801 C C . GLU A 1 99 ? 4.877 12.804 0.347 1.00 74.88 99 GLU A C 1
ATOM 803 O O . GLU A 1 99 ? 5.030 12.231 -0.735 1.00 74.88 99 GLU A O 1
ATOM 808 N N . ARG A 1 100 ? 5.887 13.457 0.936 1.00 77.06 100 ARG A N 1
ATOM 809 C CA . ARG A 1 100 ? 7.240 13.496 0.364 1.00 77.06 100 ARG A CA 1
ATOM 810 C C . ARG A 1 100 ? 7.851 12.096 0.275 1.00 77.06 100 ARG A C 1
ATOM 812 O O . ARG A 1 100 ? 8.445 11.766 -0.756 1.00 77.06 100 ARG A O 1
ATOM 819 N N . ALA A 1 101 ? 7.697 11.261 1.303 1.00 74.19 101 ALA A N 1
ATOM 820 C CA . ALA A 1 101 ? 8.197 9.886 1.303 1.00 74.19 101 ALA A CA 1
ATOM 821 C C . ALA A 1 101 ? 7.500 9.011 0.245 1.00 74.19 101 ALA A C 1
ATOM 823 O O . ALA A 1 101 ? 8.170 8.267 -0.480 1.00 74.19 101 ALA A O 1
ATOM 824 N N . ASP A 1 102 ? 6.183 9.146 0.087 1.00 76.94 102 ASP A N 1
ATOM 825 C CA . ASP A 1 102 ? 5.414 8.417 -0.922 1.00 76.94 102 ASP A CA 1
ATOM 826 C C . ASP A 1 102 ? 5.752 8.877 -2.342 1.00 76.94 102 ASP A C 1
ATOM 828 O O . ASP A 1 102 ? 6.017 8.038 -3.212 1.00 76.94 102 ASP A O 1
ATOM 832 N N . ARG A 1 103 ? 5.883 10.190 -2.578 1.00 82.19 103 ARG A N 1
ATOM 833 C CA . ARG A 1 103 ? 6.381 10.728 -3.857 1.00 82.19 103 ARG A CA 1
ATOM 834 C C . ARG A 1 103 ? 7.762 10.158 -4.188 1.00 82.19 103 ARG A C 1
ATOM 836 O O . ARG A 1 103 ? 7.984 9.676 -5.301 1.00 82.19 103 ARG A O 1
ATOM 843 N N . GLN A 1 104 ? 8.683 10.123 -3.222 1.00 80.88 104 GLN A N 1
ATOM 844 C CA . GLN A 1 104 ? 10.003 9.515 -3.423 1.00 80.88 104 GLN A CA 1
ATOM 845 C C . GLN A 1 104 ? 9.923 8.012 -3.715 1.00 80.88 104 GLN A C 1
ATOM 847 O O . GLN A 1 104 ? 10.649 7.518 -4.582 1.00 80.88 104 GLN A O 1
ATOM 852 N N . ARG A 1 105 ? 9.047 7.269 -3.033 1.00 84.88 105 ARG A N 1
ATOM 853 C CA . ARG A 1 105 ? 8.845 5.834 -3.269 1.00 84.88 105 ARG A CA 1
ATOM 854 C C . ARG A 1 105 ? 8.338 5.564 -4.682 1.00 84.88 105 ARG A C 1
ATOM 856 O O . ARG A 1 105 ? 8.861 4.672 -5.354 1.00 84.88 105 ARG A O 1
ATOM 863 N N . VAL A 1 106 ? 7.359 6.339 -5.145 1.00 90.19 106 VAL A N 1
ATOM 864 C CA . VAL A 1 106 ? 6.827 6.253 -6.511 1.00 90.19 106 VAL A CA 1
ATOM 865 C C . VAL A 1 106 ? 7.925 6.554 -7.528 1.00 90.19 106 VAL A C 1
ATOM 867 O O . VAL A 1 106 ? 8.138 5.754 -8.440 1.00 90.19 106 VAL A O 1
ATOM 870 N N . LEU A 1 107 ? 8.699 7.625 -7.330 1.00 92.50 107 LEU A N 1
ATOM 871 C CA . LEU A 1 107 ? 9.825 7.969 -8.204 1.00 92.50 107 LEU A CA 1
ATOM 872 C C . LEU A 1 107 ? 10.893 6.866 -8.243 1.00 92.50 107 LEU A C 1
ATOM 874 O O . LEU A 1 107 ? 11.384 6.515 -9.319 1.00 92.50 107 LEU A O 1
ATOM 878 N N . ARG A 1 108 ? 11.240 6.266 -7.095 1.00 91.88 108 ARG A N 1
ATOM 879 C CA . ARG A 1 108 ? 12.170 5.123 -7.034 1.00 91.88 108 ARG A CA 1
ATOM 880 C C . ARG A 1 108 ? 11.635 3.931 -7.829 1.00 91.88 108 ARG A C 1
ATOM 882 O O . ARG A 1 108 ? 12.373 3.377 -8.642 1.00 91.88 108 ARG A O 1
ATOM 889 N N . ARG A 1 109 ? 10.354 3.583 -7.664 1.00 91.75 109 ARG A N 1
ATOM 890 C CA . ARG A 1 109 ? 9.700 2.497 -8.416 1.00 91.75 109 ARG A CA 1
ATOM 891 C C . ARG A 1 109 ? 9.656 2.771 -9.917 1.00 91.75 109 ARG A C 1
ATOM 893 O O . ARG A 1 109 ? 9.935 1.871 -10.701 1.00 91.75 109 ARG A O 1
ATOM 900 N N . GLN A 1 110 ? 9.361 4.001 -10.337 1.00 93.62 110 GLN A N 1
ATOM 901 C CA . GLN A 1 110 ? 9.390 4.385 -11.752 1.00 93.62 110 GLN A CA 1
ATOM 902 C C . GLN A 1 110 ? 10.794 4.222 -12.346 1.00 93.62 110 GLN A C 1
ATOM 904 O O . GLN A 1 110 ? 10.947 3.601 -13.399 1.00 93.62 110 GLN A O 1
ATOM 909 N N . ARG A 1 111 ? 11.835 4.694 -11.645 1.00 94.88 111 ARG A N 1
ATOM 910 C CA . ARG A 1 111 ? 13.238 4.513 -12.061 1.00 94.88 111 ARG A CA 1
ATOM 911 C C . ARG A 1 111 ? 13.618 3.034 -12.157 1.00 94.88 111 ARG A C 1
ATOM 913 O O . ARG A 1 111 ? 14.258 2.627 -13.126 1.00 94.88 111 ARG A O 1
ATOM 920 N N . GLU A 1 112 ? 13.212 2.221 -11.186 1.00 93.31 112 GLU A N 1
ATOM 921 C CA . GLU A 1 112 ? 13.453 0.776 -11.193 1.00 93.31 112 GLU A CA 1
ATOM 922 C C . GLU A 1 112 ? 12.736 0.079 -12.360 1.00 93.31 112 GLU A C 1
ATOM 924 O O . GLU A 1 112 ? 13.346 -0.708 -13.085 1.00 93.31 112 GLU A O 1
ATOM 929 N N . ASN A 1 113 ? 11.466 0.409 -12.599 1.00 94.06 113 ASN A N 1
ATOM 930 C CA . ASN A 1 113 ? 10.684 -0.142 -13.703 1.00 94.06 113 ASN A CA 1
ATOM 931 C C . ASN A 1 113 ? 11.270 0.242 -15.063 1.00 94.06 113 ASN A C 1
ATOM 933 O O . ASN A 1 113 ? 11.354 -0.608 -15.948 1.00 94.06 113 ASN A O 1
ATOM 937 N N . LEU A 1 114 ? 11.747 1.480 -15.222 1.00 95.06 114 LEU A N 1
ATOM 938 C CA . LEU A 1 114 ? 12.460 1.911 -16.425 1.00 95.06 114 LEU A CA 1
ATOM 939 C C . LEU A 1 114 ? 13.747 1.106 -16.635 1.00 95.06 114 LEU A C 1
ATOM 941 O O . LEU A 1 114 ? 13.990 0.633 -17.745 1.00 95.06 114 LEU A O 1
ATOM 945 N N . ARG A 1 115 ? 14.540 0.877 -15.580 1.00 94.06 115 ARG A N 1
ATOM 946 C CA . ARG A 1 115 ? 15.734 0.013 -15.652 1.00 94.06 115 ARG A CA 1
ATOM 947 C C . ARG A 1 115 ? 15.371 -1.416 -16.059 1.00 94.06 115 ARG A C 1
ATOM 949 O O . ARG A 1 115 ? 15.996 -1.967 -16.963 1.00 94.06 115 ARG A O 1
ATOM 956 N N . LYS A 1 116 ? 14.334 -2.004 -15.454 1.00 94.44 116 LYS A N 1
ATOM 957 C CA . LYS A 1 116 ? 13.847 -3.349 -15.808 1.00 94.44 116 LYS A CA 1
ATOM 958 C C . LYS A 1 116 ? 13.333 -3.408 -17.247 1.00 94.44 116 LYS A C 1
ATOM 960 O O . LYS A 1 116 ? 13.638 -4.370 -17.944 1.00 94.44 116 LYS A O 1
ATOM 965 N N . LYS A 1 117 ? 12.608 -2.386 -17.714 1.00 95.44 117 LYS A N 1
ATOM 966 C CA . LYS A 1 117 ? 12.129 -2.282 -19.101 1.00 95.44 117 LYS A CA 1
ATOM 967 C C . LYS A 1 117 ? 13.299 -2.232 -20.084 1.00 95.44 117 LYS A C 1
ATOM 969 O O . LYS A 1 117 ? 13.310 -3.023 -21.020 1.00 95.44 117 LYS A O 1
ATOM 974 N N . LYS A 1 118 ? 14.312 -1.393 -19.825 1.00 93.06 118 LYS A N 1
ATOM 975 C CA . LYS A 1 118 ? 15.549 -1.336 -20.627 1.00 93.06 118 LYS A CA 1
ATOM 976 C C . LYS A 1 118 ? 16.270 -2.687 -20.655 1.00 93.06 118 LYS A C 1
ATOM 978 O O . LYS A 1 118 ? 16.601 -3.173 -21.728 1.00 93.06 118 LYS A O 1
ATOM 983 N N . LYS A 1 119 ? 16.433 -3.342 -19.499 1.00 94.69 119 LYS A N 1
ATOM 984 C CA . LYS A 1 119 ? 17.065 -4.670 -19.409 1.00 94.69 119 LYS A CA 1
ATOM 985 C C . LYS A 1 119 ? 16.292 -5.741 -20.190 1.00 94.69 119 LYS A C 1
ATOM 987 O O . LYS A 1 119 ? 16.899 -6.538 -20.891 1.00 94.69 119 LYS A O 1
ATOM 992 N N . ARG A 1 120 ? 14.958 -5.761 -20.092 1.00 93.69 120 ARG A N 1
ATOM 993 C CA . ARG A 1 120 ? 14.110 -6.702 -20.849 1.00 93.69 120 ARG A CA 1
ATOM 994 C C . ARG A 1 120 ? 14.188 -6.457 -22.356 1.00 93.69 120 ARG A C 1
ATOM 996 O O . ARG A 1 120 ? 14.257 -7.425 -23.104 1.00 93.69 120 ARG A O 1
ATOM 1003 N N . ALA A 1 121 ? 14.199 -5.194 -22.783 1.00 92.25 121 ALA A N 1
ATOM 1004 C CA . ALA A 1 121 ? 14.372 -4.835 -24.188 1.00 92.25 121 ALA A CA 1
ATOM 1005 C C . ALA A 1 121 ? 15.732 -5.310 -24.719 1.00 92.25 121 ALA A C 1
ATOM 1007 O O . ALA A 1 121 ? 15.767 -5.946 -25.765 1.00 92.25 121 ALA A O 1
ATOM 1008 N N . LEU A 1 122 ? 16.814 -5.107 -23.956 1.00 91.12 122 LEU A N 1
ATOM 1009 C CA . LEU A 1 122 ? 18.149 -5.593 -24.313 1.00 91.12 122 LEU A CA 1
ATOM 1010 C C . LEU A 1 122 ? 18.191 -7.122 -24.442 1.00 91.12 122 LEU A C 1
ATOM 1012 O O . LEU A 1 122 ? 18.636 -7.623 -25.461 1.00 91.12 122 LEU A O 1
ATOM 1016 N N . ILE A 1 123 ? 17.646 -7.866 -23.472 1.00 93.50 123 ILE A N 1
ATOM 1017 C CA . ILE A 1 123 ? 17.593 -9.339 -23.544 1.00 93.50 123 ILE A CA 1
ATOM 1018 C C . ILE A 1 123 ? 16.766 -9.809 -24.752 1.00 93.50 123 ILE A C 1
ATOM 1020 O O . ILE A 1 123 ? 17.085 -10.810 -25.392 1.00 93.50 123 ILE A O 1
ATOM 1024 N N . SER A 1 124 ? 15.666 -9.117 -25.056 1.00 93.19 124 SER A N 1
ATOM 1025 C CA . SER A 1 124 ? 14.851 -9.427 -26.231 1.00 93.19 124 SER A CA 1
ATOM 1026 C C . SER A 1 124 ? 15.610 -9.160 -27.532 1.00 93.19 124 SER A C 1
ATOM 1028 O O . SER A 1 124 ? 15.475 -9.946 -28.470 1.00 93.19 124 SER A O 1
ATOM 1030 N N . LEU A 1 125 ? 16.372 -8.065 -27.591 1.00 91.69 125 LEU A N 1
ATOM 1031 C CA . LEU A 1 125 ? 17.223 -7.719 -28.725 1.00 91.69 125 LEU A CA 1
ATOM 1032 C C . LEU A 1 125 ? 18.320 -8.771 -28.900 1.00 91.69 125 LEU A C 1
ATOM 1034 O O . LEU A 1 125 ? 18.422 -9.342 -29.976 1.00 91.69 125 LEU A O 1
ATOM 1038 N N . GLU A 1 126 ? 19.037 -9.114 -27.827 1.00 91.19 126 GLU A N 1
ATOM 1039 C CA . GLU A 1 126 ? 20.065 -10.162 -27.799 1.00 91.19 126 GLU A CA 1
ATOM 1040 C C . GLU A 1 126 ? 19.534 -11.486 -28.347 1.00 91.19 126 GLU A C 1
ATOM 1042 O O . GLU A 1 126 ? 20.099 -12.037 -29.284 1.00 91.19 126 GLU A O 1
ATOM 1047 N N . LYS A 1 127 ? 18.392 -11.970 -27.844 1.00 93.31 127 LYS A N 1
ATOM 1048 C CA . LYS A 1 127 ? 17.794 -13.227 -28.324 1.00 93.31 127 LYS A CA 1
ATOM 1049 C C . LYS A 1 127 ? 17.432 -13.187 -29.807 1.00 93.31 127 LYS A C 1
ATOM 1051 O O . LYS A 1 127 ? 17.587 -14.192 -30.498 1.00 93.31 127 LYS A O 1
ATOM 1056 N N . ALA A 1 128 ? 16.896 -12.067 -30.286 1.00 93.12 128 ALA A N 1
ATOM 1057 C CA . ALA A 1 128 ? 16.565 -11.905 -31.698 1.00 93.12 128 ALA A CA 1
ATOM 1058 C C . ALA A 1 128 ? 17.834 -11.823 -32.560 1.00 93.12 128 ALA A C 1
ATOM 1060 O O . ALA A 1 128 ? 17.893 -12.453 -33.612 1.00 93.12 128 ALA A O 1
ATOM 1061 N N . ALA A 1 129 ? 18.863 -11.131 -32.074 1.00 92.12 129 ALA A N 1
ATOM 1062 C CA . ALA A 1 129 ? 20.140 -10.967 -32.750 1.00 92.12 129 ALA A CA 1
ATOM 1063 C C . ALA A 1 129 ? 20.872 -12.305 -32.855 1.00 92.12 129 ALA A C 1
ATOM 1065 O O . ALA A 1 129 ? 21.329 -12.661 -33.930 1.00 92.12 129 ALA A O 1
ATOM 1066 N N . THR A 1 130 ? 20.897 -13.116 -31.795 1.00 90.00 130 THR A N 1
ATOM 1067 C CA . THR A 1 130 ? 21.470 -14.470 -31.843 1.00 90.00 130 THR A CA 1
ATOM 1068 C C . THR A 1 130 ? 20.733 -15.369 -32.839 1.00 90.00 130 THR A C 1
ATOM 1070 O O . THR A 1 130 ? 21.365 -16.133 -33.564 1.00 90.00 130 THR A O 1
ATOM 1073 N N . LYS A 1 131 ? 19.398 -15.277 -32.922 1.00 90.88 131 LYS A N 1
ATOM 1074 C CA . LYS A 1 131 ? 18.628 -16.015 -33.940 1.00 90.88 131 LYS A CA 1
ATOM 1075 C C . LYS A 1 131 ? 18.996 -15.575 -35.355 1.00 90.88 131 LYS A C 1
ATOM 1077 O O . LYS A 1 131 ? 19.171 -16.429 -36.217 1.00 90.88 131 LYS A O 1
ATOM 1082 N N . LEU A 1 132 ? 19.127 -14.266 -35.575 1.00 92.12 132 LEU A N 1
ATOM 1083 C CA . LEU A 1 132 ? 19.558 -13.717 -36.856 1.00 92.12 132 LEU A CA 1
ATOM 1084 C C . LEU A 1 132 ? 20.985 -14.159 -37.199 1.00 92.12 132 LEU A C 1
ATOM 1086 O O . LEU A 1 132 ? 21.222 -14.620 -38.310 1.00 92.12 132 LEU A O 1
ATOM 1090 N N . LEU A 1 133 ? 21.907 -14.102 -36.235 1.00 90.31 133 LEU A N 1
ATOM 1091 C CA . LEU A 1 133 ? 23.285 -14.561 -36.393 1.00 90.31 133 LEU A CA 1
ATOM 1092 C C . LEU A 1 133 ? 23.327 -16.024 -36.834 1.00 90.31 133 LEU A C 1
ATOM 1094 O O . LEU A 1 133 ? 24.019 -16.342 -37.786 1.00 90.31 133 LEU A O 1
ATOM 1098 N N . ASN A 1 134 ? 22.540 -16.901 -36.211 1.00 88.81 134 ASN A N 1
ATOM 1099 C CA . ASN A 1 134 ? 22.500 -18.317 -36.586 1.00 88.81 134 ASN A CA 1
ATOM 1100 C C . ASN A 1 134 ? 21.874 -18.572 -37.966 1.00 88.81 134 ASN A C 1
ATOM 1102 O O . ASN A 1 134 ? 22.126 -19.615 -38.558 1.00 88.81 134 ASN A O 1
ATOM 1106 N N . ARG A 1 135 ? 21.050 -17.649 -38.471 1.00 89.56 135 ARG A N 1
ATOM 1107 C CA . ARG A 1 135 ? 20.460 -17.723 -39.814 1.00 89.56 135 ARG A CA 1
ATOM 1108 C C . ARG A 1 135 ? 21.446 -17.242 -40.882 1.00 89.56 135 ARG A C 1
ATOM 1110 O O . ARG A 1 135 ? 21.598 -17.880 -41.916 1.00 89.56 135 ARG A O 1
ATOM 1117 N N . VAL A 1 136 ? 22.114 -16.123 -40.613 1.00 90.19 136 VAL A N 1
ATOM 1118 C CA . VAL A 1 136 ? 23.027 -15.448 -41.546 1.00 90.19 136 VAL A CA 1
ATOM 1119 C C . VAL A 1 136 ? 24.437 -16.035 -41.501 1.00 90.19 136 VAL A C 1
ATOM 1121 O O . VAL A 1 136 ? 25.146 -15.969 -42.490 1.00 90.19 136 VAL A O 1
ATOM 1124 N N . ALA A 1 137 ? 24.854 -16.613 -40.380 1.00 87.50 137 ALA A N 1
ATOM 1125 C CA . ALA A 1 137 ? 26.169 -17.211 -40.180 1.00 87.50 137 ALA A CA 1
ATOM 1126 C C . ALA A 1 137 ? 26.055 -18.439 -39.249 1.00 87.50 137 ALA A C 1
ATOM 1128 O O . ALA A 1 137 ? 26.421 -18.369 -38.066 1.00 87.50 137 ALA A O 1
ATOM 1129 N N . PRO A 1 138 ? 25.465 -19.549 -39.737 1.00 83.31 138 PRO A N 1
ATOM 1130 C CA . PRO A 1 138 ? 25.160 -20.720 -38.922 1.00 83.31 138 PRO A CA 1
ATOM 1131 C C . PRO A 1 138 ? 26.409 -21.328 -38.275 1.00 83.31 138 PRO A C 1
ATOM 1133 O O . PRO A 1 138 ? 27.489 -21.379 -38.862 1.00 83.31 138 PRO A O 1
ATOM 1136 N N . ILE A 1 139 ? 26.255 -21.835 -37.047 1.00 74.50 139 ILE A N 1
ATOM 1137 C CA . ILE A 1 139 ? 27.329 -22.559 -36.361 1.00 74.50 139 ILE A CA 1
ATOM 1138 C C . ILE A 1 139 ? 27.597 -23.869 -37.107 1.00 74.50 139 ILE A C 1
ATOM 1140 O O . ILE A 1 139 ? 26.791 -24.802 -37.063 1.00 74.50 139 ILE A O 1
ATOM 1144 N N . VAL A 1 140 ? 28.770 -23.972 -37.728 1.00 66.81 140 VAL A N 1
ATOM 1145 C CA . VAL A 1 140 ? 29.309 -25.257 -38.179 1.00 66.81 140 VAL A CA 1
ATOM 1146 C C . VAL A 1 140 ? 29.632 -26.096 -36.937 1.00 66.81 140 VAL A C 1
ATOM 1148 O O . VAL A 1 140 ? 30.339 -25.633 -36.037 1.00 66.81 140 VAL A O 1
ATOM 1151 N N . HIS A 1 141 ? 29.075 -27.309 -36.852 1.00 56.81 141 HIS A N 1
ATOM 1152 C CA . HIS A 1 141 ? 29.270 -28.202 -35.705 1.00 56.81 141 HIS A CA 1
ATOM 1153 C C . HIS A 1 141 ? 30.767 -28.384 -35.397 1.00 56.81 141 HIS A C 1
ATOM 1155 O O . HIS A 1 141 ? 31.558 -28.672 -36.291 1.00 56.81 141 HIS A O 1
ATOM 1161 N N . GLY A 1 142 ? 31.148 -28.209 -34.127 1.00 56.00 142 GLY A N 1
ATOM 1162 C CA . GLY A 1 142 ? 32.527 -28.391 -33.653 1.00 56.00 142 GLY A CA 1
ATOM 1163 C C . GLY A 1 142 ? 33.376 -27.119 -33.530 1.00 56.00 142 GLY A C 1
ATOM 1164 O O . GLY A 1 142 ? 34.499 -27.209 -33.041 1.00 56.00 142 GLY A O 1
ATOM 1165 N N . ARG A 1 143 ? 32.868 -25.933 -33.902 1.00 58.78 143 ARG A N 1
ATOM 1166 C CA . ARG A 1 143 ? 33.539 -24.647 -33.624 1.00 58.78 143 ARG A CA 1
ATOM 1167 C C . ARG A 1 143 ? 32.845 -23.907 -32.478 1.00 58.78 143 ARG A C 1
ATOM 1169 O O . ARG A 1 143 ? 31.662 -23.585 -32.575 1.00 58.78 143 ARG A O 1
ATOM 1176 N N . ALA A 1 144 ? 33.587 -23.645 -31.398 1.00 53.69 144 ALA A N 1
ATOM 1177 C CA . ALA A 1 144 ? 33.153 -22.748 -30.324 1.00 53.69 144 ALA A CA 1
ATOM 1178 C C . ALA A 1 144 ? 32.966 -21.313 -30.853 1.00 53.69 144 ALA A C 1
ATOM 1180 O O . ALA A 1 144 ? 33.377 -21.026 -31.975 1.00 53.69 144 ALA A O 1
ATOM 1181 N N . GLU A 1 145 ? 32.340 -20.450 -30.046 1.00 58.84 145 GLU A N 1
ATOM 1182 C CA . GLU A 1 145 ? 31.978 -19.035 -30.268 1.00 58.84 145 GLU A CA 1
ATOM 1183 C C . GLU A 1 145 ? 33.139 -18.145 -30.769 1.00 58.84 145 GLU A C 1
ATOM 1185 O O . GLU A 1 145 ? 33.616 -17.244 -30.087 1.00 58.84 145 GLU A O 1
ATOM 1190 N N . GLN A 1 146 ? 33.627 -18.407 -31.974 1.00 67.75 146 GLN A N 1
ATOM 1191 C CA . GLN A 1 146 ? 34.596 -17.587 -32.678 1.00 67.75 146 GLN A CA 1
ATOM 1192 C C . GLN A 1 146 ? 33.856 -16.577 -33.548 1.00 67.75 146 GLN A C 1
ATOM 1194 O O . GLN A 1 146 ? 32.724 -16.809 -33.987 1.00 67.75 146 GLN A O 1
ATOM 1199 N N . GLN A 1 147 ? 34.519 -15.449 -33.793 1.00 80.75 147 GLN A N 1
ATOM 1200 C CA . GLN A 1 147 ? 34.056 -14.457 -34.753 1.00 80.75 147 GLN A CA 1
ATOM 1201 C C . GLN A 1 147 ? 33.817 -15.121 -36.112 1.00 80.75 147 GLN A C 1
ATOM 1203 O O . GLN A 1 147 ? 34.636 -15.919 -36.567 1.00 80.75 147 GLN A O 1
ATOM 1208 N N . ARG A 1 148 ? 32.698 -14.792 -36.756 1.00 83.38 148 ARG A N 1
ATOM 1209 C CA . ARG A 1 148 ? 32.325 -15.333 -38.068 1.00 83.38 148 ARG A CA 1
ATOM 1210 C C . ARG A 1 148 ? 33.139 -14.660 -39.164 1.00 83.38 148 ARG A C 1
ATOM 1212 O O . ARG A 1 148 ? 33.169 -13.428 -39.231 1.00 83.38 148 ARG A O 1
ATOM 1219 N N . ALA A 1 149 ? 33.799 -15.461 -39.993 1.00 86.81 149 ALA A N 1
ATOM 1220 C CA . ALA A 1 149 ? 34.524 -14.990 -41.165 1.00 86.81 149 ALA A CA 1
ATOM 1221 C C . ALA A 1 149 ? 33.571 -14.751 -42.346 1.00 86.81 149 ALA A C 1
ATOM 1223 O O . ALA A 1 149 ? 32.392 -15.094 -42.284 1.00 86.81 149 ALA A O 1
ATOM 1224 N N . VAL A 1 150 ? 34.082 -14.157 -43.429 1.00 86.38 150 VAL A N 1
ATOM 1225 C CA . VAL A 1 150 ? 33.289 -13.875 -44.641 1.00 86.38 150 VAL A CA 1
ATOM 1226 C C . VAL A 1 150 ? 32.722 -15.167 -45.229 1.00 86.38 150 VAL A C 1
ATOM 1228 O O . VAL A 1 150 ? 31.552 -15.206 -45.593 1.00 86.38 150 VAL A O 1
ATOM 1231 N N . ASP A 1 151 ? 33.522 -16.235 -45.234 1.00 86.31 151 ASP A N 1
ATOM 1232 C CA . ASP A 1 151 ? 33.135 -17.547 -45.765 1.00 86.31 151 ASP A CA 1
ATOM 1233 C C . ASP A 1 151 ? 32.021 -18.224 -44.950 1.00 86.31 151 ASP A C 1
ATOM 1235 O O . ASP A 1 151 ? 31.319 -19.094 -45.461 1.00 86.31 151 ASP A O 1
ATOM 1239 N N . ASP A 1 152 ? 31.834 -17.816 -43.690 1.00 85.50 152 ASP A N 1
ATOM 1240 C CA . ASP A 1 152 ? 30.764 -18.329 -42.833 1.00 85.50 152 ASP A CA 1
ATOM 1241 C C . ASP A 1 152 ? 29.415 -17.635 -43.113 1.00 85.50 152 ASP A C 1
ATOM 1243 O O . ASP A 1 152 ? 28.385 -18.057 -42.581 1.00 85.50 152 ASP A O 1
ATOM 1247 N N . LEU A 1 153 ? 29.397 -16.553 -43.905 1.00 88.25 153 LEU A N 1
ATOM 1248 C CA . LEU A 1 153 ? 28.189 -15.783 -44.191 1.00 88.25 153 LEU A CA 1
ATOM 1249 C C . LEU A 1 153 ? 27.335 -16.462 -45.269 1.00 88.25 153 LEU A C 1
ATOM 1251 O O . LEU A 1 153 ? 27.728 -16.624 -46.423 1.00 88.25 153 LEU A O 1
ATOM 1255 N N . ASN A 1 154 ? 26.089 -16.757 -44.925 1.00 90.62 154 ASN A N 1
ATOM 1256 C CA . ASN A 1 154 ? 25.049 -17.121 -45.867 1.00 90.62 154 ASN A CA 1
ATOM 1257 C C . ASN A 1 154 ? 24.521 -15.861 -46.570 1.00 90.62 154 ASN A C 1
ATOM 1259 O O . ASN A 1 154 ? 23.588 -15.198 -46.107 1.00 90.62 154 ASN A O 1
ATOM 1263 N N . ILE A 1 155 ? 25.132 -15.536 -47.710 1.00 89.06 155 ILE A N 1
ATOM 1264 C CA . ILE A 1 155 ? 24.813 -14.344 -48.508 1.00 89.06 155 ILE A CA 1
ATOM 1265 C C . ILE A 1 155 ? 23.351 -14.327 -48.976 1.00 89.06 155 ILE A C 1
ATOM 1267 O O . ILE A 1 155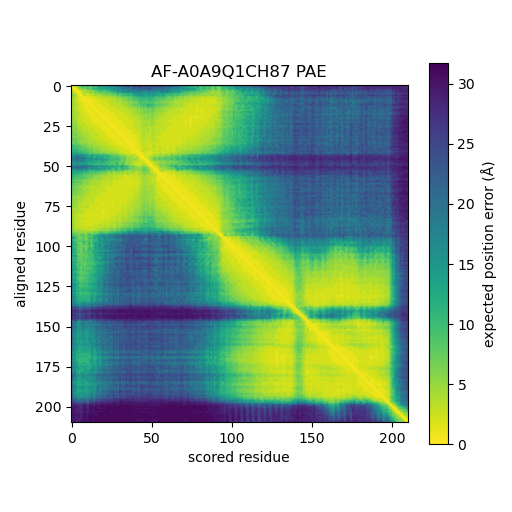 ? 22.748 -13.257 -49.043 1.00 89.06 155 ILE A O 1
ATOM 1271 N N . LEU A 1 156 ? 22.750 -15.489 -49.254 1.00 89.25 156 LEU A N 1
ATOM 1272 C CA . LEU A 1 156 ? 21.338 -15.565 -49.637 1.00 89.25 156 LEU A CA 1
ATOM 1273 C C . LEU A 1 156 ? 20.443 -15.089 -48.490 1.00 89.25 156 LEU A C 1
ATOM 1275 O O . LEU A 1 156 ? 19.624 -14.195 -48.681 1.00 89.25 156 LEU A O 1
ATOM 1279 N N . GLU A 1 157 ? 20.649 -15.618 -47.284 1.00 91.44 157 GLU A N 1
ATOM 1280 C CA . GLU A 1 157 ? 19.878 -15.216 -46.104 1.00 91.44 157 GLU A CA 1
ATOM 1281 C C . GLU A 1 157 ? 20.122 -13.757 -45.710 1.00 91.44 157 GLU A C 1
ATOM 1283 O O . GLU A 1 157 ? 19.184 -13.061 -45.319 1.00 91.44 157 GLU A O 1
ATOM 1288 N N . LEU A 1 158 ? 21.358 -13.271 -45.864 1.00 90.75 158 LEU A N 1
ATOM 1289 C CA . LEU A 1 158 ? 21.699 -11.864 -45.657 1.00 90.75 158 LEU A CA 1
ATOM 1290 C C . LEU A 1 158 ? 20.952 -10.953 -46.645 1.00 90.75 158 LEU A C 1
ATOM 1292 O O . LEU A 1 158 ? 20.459 -9.890 -46.266 1.00 90.75 158 LEU A O 1
ATOM 1296 N N . ASN A 1 159 ? 20.835 -11.363 -47.908 1.00 89.19 159 ASN A N 1
ATOM 1297 C CA . ASN A 1 159 ? 20.132 -10.597 -48.933 1.00 89.19 159 ASN A CA 1
ATOM 1298 C C . ASN A 1 159 ? 18.619 -10.545 -48.699 1.00 89.19 159 ASN A C 1
ATOM 1300 O O . ASN A 1 159 ? 18.021 -9.514 -48.997 1.00 89.19 159 ASN A O 1
ATOM 1304 N N . MET A 1 160 ? 18.044 -11.585 -48.092 1.00 90.69 160 MET A N 1
ATOM 1305 C CA . MET A 1 160 ? 16.623 -11.666 -47.728 1.00 90.69 160 MET A CA 1
ATOM 1306 C C . MET A 1 160 ? 16.218 -10.774 -46.545 1.00 90.69 160 MET A C 1
ATOM 1308 O O . MET A 1 160 ? 15.035 -10.702 -46.225 1.00 90.69 160 MET A O 1
ATOM 1312 N N . LEU A 1 161 ? 17.165 -10.126 -45.861 1.00 91.81 161 LEU A N 1
ATOM 1313 C CA . LEU A 1 161 ? 16.844 -9.117 -44.851 1.00 91.81 161 LEU A CA 1
ATOM 1314 C C . LEU A 1 161 ? 16.383 -7.833 -45.540 1.00 91.81 161 LEU A C 1
ATOM 1316 O O . LEU A 1 161 ? 17.057 -7.359 -46.464 1.00 91.81 161 LEU A O 1
ATOM 1320 N N . ASP A 1 162 ? 15.282 -7.263 -45.061 1.00 90.94 162 ASP A N 1
ATOM 1321 C CA . ASP A 1 162 ? 14.608 -6.117 -45.677 1.00 90.94 162 ASP A CA 1
ATOM 1322 C C . ASP A 1 162 ? 14.046 -5.100 -44.667 1.00 90.94 162 ASP A C 1
ATOM 1324 O O . ASP A 1 162 ? 13.534 -4.058 -45.074 1.00 90.94 162 ASP A O 1
ATOM 1328 N N . SER A 1 163 ? 14.161 -5.353 -43.356 1.00 89.75 163 SER A N 1
ATOM 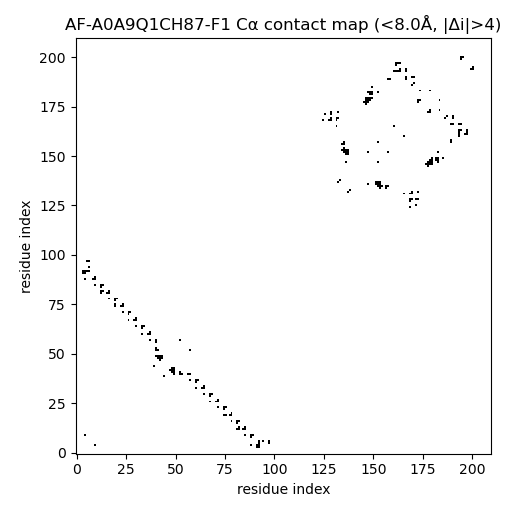1329 C CA . SER A 1 163 ? 13.550 -4.506 -42.331 1.00 89.75 163 SER A CA 1
ATOM 1330 C C . SER A 1 163 ? 14.559 -3.671 -41.537 1.00 89.75 163 SER A C 1
ATOM 1332 O O . SER A 1 163 ? 15.696 -4.074 -41.284 1.00 89.75 163 SER A O 1
ATOM 1334 N N . LYS A 1 164 ? 14.098 -2.523 -41.020 1.00 88.75 164 LYS A N 1
ATOM 1335 C C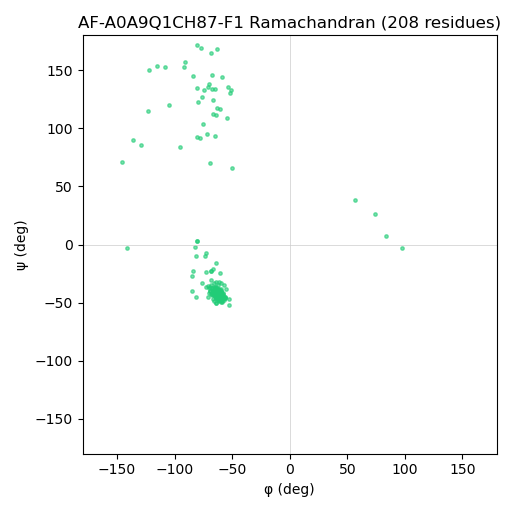A . LYS A 1 164 ? 14.870 -1.684 -40.085 1.00 88.75 164 LYS A CA 1
ATOM 1336 C C . LYS A 1 164 ? 15.290 -2.454 -38.831 1.00 88.75 164 LYS A C 1
ATOM 1338 O O . LYS A 1 164 ? 16.368 -2.242 -38.286 1.00 88.75 164 LYS A O 1
ATOM 1343 N N . ARG A 1 165 ? 14.440 -3.376 -38.376 1.00 90.56 165 ARG A N 1
ATOM 1344 C CA . ARG A 1 165 ? 14.744 -4.223 -37.225 1.00 90.56 165 ARG A CA 1
ATOM 1345 C C . ARG A 1 165 ? 15.929 -5.140 -37.516 1.00 90.56 165 ARG A C 1
ATOM 1347 O O . ARG A 1 165 ? 16.745 -5.341 -36.628 1.00 90.56 165 ARG A O 1
ATOM 1354 N N . ASP A 1 166 ? 16.053 -5.664 -38.731 1.00 92.25 166 ASP A N 1
ATOM 1355 C CA . ASP A 1 166 ? 17.206 -6.488 -39.105 1.00 92.25 166 ASP A CA 1
ATOM 1356 C C . ASP A 1 166 ? 18.499 -5.669 -39.101 1.00 92.25 166 ASP A C 1
ATOM 1358 O O . ASP A 1 166 ? 19.511 -6.149 -38.596 1.00 92.25 166 ASP A O 1
ATOM 1362 N N . ALA A 1 167 ? 18.453 -4.413 -39.560 1.00 91.81 167 ALA A N 1
ATOM 1363 C CA . ALA A 1 167 ? 19.585 -3.491 -39.467 1.00 91.81 167 ALA A CA 1
ATOM 1364 C C . ALA A 1 167 ? 20.010 -3.253 -38.006 1.00 91.81 167 ALA A C 1
ATOM 1366 O O . ALA A 1 167 ? 21.186 -3.396 -37.678 1.00 91.81 167 ALA A O 1
ATOM 1367 N N . GLU A 1 168 ? 19.055 -2.989 -37.106 1.00 92.38 168 GLU A N 1
ATOM 1368 C CA . GLU A 1 168 ? 19.316 -2.835 -35.665 1.00 92.38 168 GLU A CA 1
ATOM 1369 C C . GLU A 1 168 ? 19.939 -4.100 -35.044 1.00 92.38 168 GLU A C 1
ATOM 1371 O O . GLU A 1 168 ? 20.848 -4.013 -34.217 1.00 92.38 168 GLU A O 1
ATOM 1376 N N . LEU A 1 169 ? 19.480 -5.288 -35.450 1.00 94.25 169 LEU A N 1
ATOM 1377 C CA . LEU A 1 169 ? 20.024 -6.561 -34.973 1.00 94.25 169 LEU A CA 1
ATOM 1378 C C . LEU A 1 169 ? 21.441 -6.820 -35.503 1.00 94.25 169 LEU A C 1
ATOM 1380 O O . LEU A 1 169 ? 22.297 -7.261 -34.737 1.00 94.25 169 LEU A O 1
ATOM 1384 N N . LEU A 1 170 ? 21.710 -6.535 -36.779 1.00 94.00 170 LEU A N 1
ATOM 1385 C CA . LEU A 1 170 ? 23.049 -6.649 -37.365 1.00 94.00 170 LEU A CA 1
ATOM 1386 C C . LEU A 1 170 ? 24.030 -5.663 -36.721 1.00 94.00 170 LEU A C 1
ATOM 1388 O O . LEU A 1 170 ? 25.147 -6.049 -36.377 1.00 94.00 170 LEU A O 1
ATOM 1392 N N . GLN A 1 171 ? 23.596 -4.422 -36.491 1.00 93.81 171 GLN A N 1
ATOM 1393 C CA . GLN A 1 171 ? 24.382 -3.402 -35.799 1.00 93.81 171 GLN A CA 1
ATOM 1394 C C . GLN A 1 171 ? 24.742 -3.851 -34.376 1.00 93.81 171 GLN A C 1
ATOM 1396 O O . GLN A 1 171 ? 25.899 -3.763 -33.967 1.00 93.81 171 GLN A O 1
ATOM 1401 N N . PHE A 1 172 ? 23.780 -4.425 -33.646 1.00 93.44 172 PHE A N 1
ATOM 1402 C CA . PHE A 1 172 ? 24.023 -4.992 -32.320 1.00 93.44 172 PHE A CA 1
ATOM 1403 C C . PHE A 1 172 ? 25.070 -6.123 -32.337 1.00 93.44 172 PHE A C 1
ATOM 1405 O O . PHE A 1 172 ? 25.923 -6.199 -31.453 1.00 93.44 172 PHE A O 1
ATOM 1412 N N . LEU A 1 173 ? 25.039 -7.001 -33.345 1.00 92.12 173 LEU A N 1
ATOM 1413 C CA . LEU A 1 173 ? 26.018 -8.087 -33.497 1.00 92.12 173 LEU A CA 1
ATOM 1414 C C . LEU A 1 173 ? 27.429 -7.571 -33.833 1.00 92.12 173 LEU A C 1
ATOM 1416 O O . LEU A 1 173 ? 28.414 -8.146 -33.364 1.00 92.12 173 LEU A O 1
ATOM 1420 N N . LEU A 1 174 ? 27.539 -6.480 -34.601 1.00 92.19 174 LEU A N 1
ATOM 1421 C CA . LEU A 1 174 ? 28.817 -5.802 -34.855 1.00 92.19 174 LEU A CA 1
ATOM 1422 C C . LEU A 1 174 ? 29.410 -5.219 -33.569 1.00 92.19 174 LEU A C 1
ATOM 1424 O O . LEU A 1 174 ? 30.586 -5.435 -33.286 1.00 92.19 174 LEU A O 1
ATOM 1428 N N . GLU A 1 175 ? 28.597 -4.541 -32.756 1.00 91.62 175 GLU A N 1
ATOM 1429 C CA . GLU A 1 175 ? 29.030 -3.990 -31.462 1.00 91.62 175 GLU A CA 1
ATOM 1430 C C . GLU A 1 175 ? 29.508 -5.081 -30.492 1.00 91.62 175 GLU A C 1
ATOM 1432 O O . GLU A 1 175 ? 30.430 -4.865 -29.705 1.00 91.62 175 GLU A O 1
ATOM 1437 N N . LYS A 1 176 ? 28.916 -6.279 -30.573 1.00 89.44 176 LYS A N 1
ATOM 1438 C CA . LYS A 1 176 ? 29.342 -7.473 -29.825 1.00 89.44 176 LYS A CA 1
ATOM 1439 C C . LYS A 1 176 ? 30.536 -8.203 -30.442 1.00 89.44 176 LYS A C 1
ATOM 1441 O O . LYS A 1 176 ? 30.945 -9.226 -29.899 1.00 89.44 176 LYS A O 1
ATOM 1446 N N . GLN A 1 177 ? 31.105 -7.679 -31.528 1.00 89.06 177 GLN A N 1
ATOM 1447 C CA . GLN A 1 177 ? 32.262 -8.239 -32.226 1.00 89.06 177 GLN A CA 1
ATOM 1448 C C . GLN A 1 177 ? 32.040 -9.690 -32.678 1.00 89.06 177 GLN A C 1
ATOM 1450 O O . GLN A 1 177 ? 32.953 -10.510 -32.622 1.00 89.06 177 GLN A O 1
ATOM 1455 N N . CYS A 1 178 ? 30.824 -10.023 -33.128 1.00 87.94 178 CYS A N 1
ATOM 1456 C CA . CYS A 1 178 ? 30.485 -11.374 -33.585 1.00 87.94 178 CYS A CA 1
ATOM 1457 C C . CYS A 1 178 ? 31.080 -11.734 -34.961 1.00 87.94 178 CYS A C 1
ATOM 1459 O O . CYS A 1 178 ? 31.021 -12.897 -35.361 1.00 87.94 178 CYS A O 1
ATOM 1461 N N . PHE A 1 179 ? 31.648 -10.765 -35.680 1.00 90.56 179 PHE A N 1
ATOM 1462 C CA . PHE A 1 179 ? 32.191 -10.913 -37.032 1.00 90.56 179 PHE A CA 1
ATOM 1463 C C . PHE A 1 179 ? 33.669 -10.515 -37.066 1.00 90.56 179 PHE A C 1
ATOM 1465 O O . PHE A 1 179 ? 34.093 -9.646 -36.303 1.00 90.56 179 PHE A O 1
ATOM 1472 N N . THR A 1 180 ? 34.450 -11.126 -37.960 1.00 90.38 180 THR A N 1
ATOM 1473 C CA . THR A 1 180 ? 35.810 -10.651 -38.264 1.00 90.38 180 THR A CA 1
ATOM 1474 C C . THR A 1 180 ? 35.752 -9.299 -38.979 1.00 90.38 180 THR A C 1
ATOM 1476 O O . THR A 1 180 ? 34.704 -8.922 -39.497 1.00 90.38 180 THR A O 1
ATOM 1479 N N . ALA A 1 181 ? 36.867 -8.565 -39.055 1.00 88.69 181 ALA A N 1
ATOM 1480 C CA . ALA A 1 181 ? 36.896 -7.241 -39.690 1.00 88.69 181 ALA A CA 1
ATOM 1481 C C . ALA A 1 181 ? 36.320 -7.247 -41.123 1.00 88.69 181 ALA A C 1
ATOM 1483 O O . ALA A 1 181 ? 35.440 -6.451 -41.435 1.00 88.69 181 ALA A O 1
ATOM 1484 N N . GLN A 1 182 ? 36.736 -8.209 -41.953 1.00 90.69 182 GLN A N 1
ATOM 1485 C CA . GLN A 1 182 ? 36.273 -8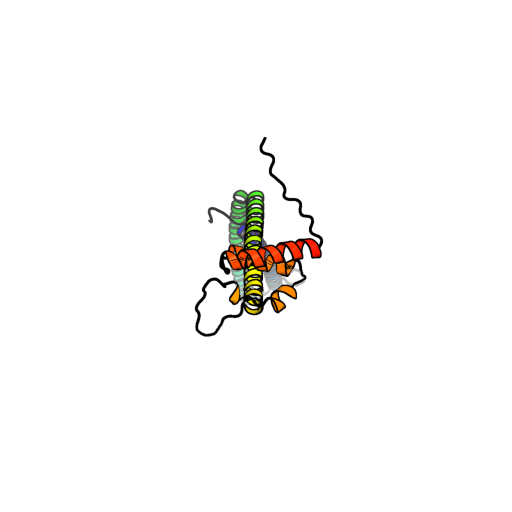.337 -43.341 1.00 90.69 182 GLN A CA 1
ATOM 1486 C C . GLN A 1 182 ? 34.78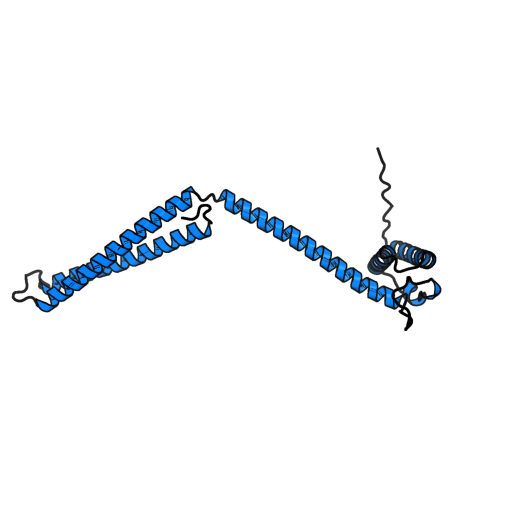6 -8.715 -43.435 1.00 90.69 182 GLN A C 1
ATOM 1488 O O . GLN A 1 182 ? 34.049 -8.151 -44.238 1.00 90.69 182 GLN A O 1
ATOM 1493 N N . ALA A 1 183 ? 34.313 -9.638 -42.590 1.00 89.25 183 ALA A N 1
ATOM 1494 C CA . ALA A 1 183 ? 32.889 -9.975 -42.525 1.00 89.25 183 ALA A CA 1
ATOM 1495 C C . ALA A 1 183 ? 32.062 -8.784 -42.023 1.00 89.25 183 ALA A C 1
ATOM 1497 O O . ALA A 1 183 ? 30.970 -8.521 -42.524 1.00 89.25 183 ALA A O 1
ATOM 1498 N N . GLY A 1 184 ? 32.614 -8.022 -41.079 1.00 91.25 184 GLY A N 1
ATOM 1499 C CA . GLY A 1 184 ? 32.031 -6.795 -40.566 1.00 91.25 184 GLY A CA 1
ATOM 1500 C C . GLY A 1 184 ? 31.791 -5.761 -41.662 1.00 91.25 184 GLY A C 1
ATOM 1501 O O . GLY A 1 184 ? 30.718 -5.171 -41.691 1.00 91.25 184 GLY A O 1
ATOM 1502 N N . GLU A 1 185 ? 32.717 -5.590 -42.607 1.00 92.69 185 GLU A N 1
ATOM 1503 C CA . GLU A 1 185 ? 32.546 -4.674 -43.746 1.00 92.69 185 GLU A CA 1
ATOM 1504 C C . GLU A 1 185 ? 31.358 -5.059 -44.641 1.00 92.69 185 GLU A C 1
ATOM 1506 O O . GLU A 1 185 ? 30.566 -4.193 -45.023 1.00 92.69 185 GLU A O 1
ATOM 1511 N N . VAL A 1 186 ? 31.175 -6.356 -44.912 1.00 92.56 186 VAL A N 1
ATOM 1512 C CA . VAL A 1 186 ? 30.025 -6.870 -45.678 1.00 92.56 186 VAL A CA 1
ATOM 1513 C C . VAL A 1 186 ? 28.712 -6.579 -44.946 1.00 92.56 186 VAL A C 1
ATOM 1515 O O . VAL A 1 186 ? 27.755 -6.078 -45.543 1.00 92.56 186 VAL A O 1
ATOM 1518 N N . ILE A 1 187 ? 28.672 -6.833 -43.635 1.00 93.12 187 ILE A N 1
ATOM 1519 C CA . ILE A 1 187 ? 27.501 -6.558 -42.795 1.00 93.12 187 ILE A CA 1
ATOM 1520 C C . ILE A 1 187 ? 27.212 -5.051 -42.715 1.00 93.12 187 ILE A C 1
ATOM 1522 O O . ILE A 1 187 ? 26.058 -4.653 -42.857 1.00 93.12 187 ILE A O 1
ATOM 1526 N N . VAL A 1 188 ? 28.232 -4.198 -42.567 1.00 93.81 188 VAL A N 1
ATO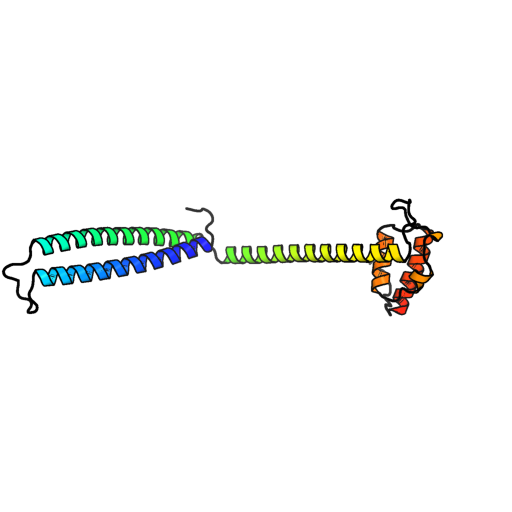M 1527 C CA . VAL A 1 188 ? 28.089 -2.730 -42.599 1.00 93.81 188 VAL A CA 1
ATOM 1528 C C . VAL A 1 188 ? 27.509 -2.271 -43.937 1.00 93.81 188 VAL A C 1
ATOM 1530 O O . VAL A 1 188 ? 26.617 -1.422 -43.961 1.00 93.81 188 VAL A O 1
ATOM 1533 N N . GLY A 1 189 ? 27.969 -2.851 -45.049 1.00 90.94 189 GLY A N 1
ATOM 1534 C CA . GLY A 1 189 ? 27.394 -2.610 -46.371 1.00 90.94 189 GLY A CA 1
ATOM 1535 C C . GLY A 1 189 ? 25.902 -2.941 -46.413 1.00 90.94 189 GLY A C 1
ATOM 1536 O O . GLY A 1 189 ? 25.102 -2.121 -46.866 1.00 90.94 189 GLY A O 1
ATOM 1537 N N . LYS A 1 190 ? 25.506 -4.099 -45.870 1.00 91.81 190 LYS A N 1
ATOM 1538 C CA . LYS A 1 190 ? 24.095 -4.501 -45.804 1.00 91.81 190 LYS A CA 1
ATOM 1539 C C . LYS A 1 190 ? 23.260 -3.583 -44.907 1.00 91.81 190 LYS A C 1
ATOM 1541 O O . LYS A 1 190 ? 22.166 -3.208 -45.317 1.00 91.81 190 LYS A O 1
ATOM 1546 N N . ILE A 1 191 ? 23.758 -3.186 -43.734 1.00 92.56 191 ILE A N 1
ATOM 1547 C CA . ILE A 1 191 ? 23.070 -2.239 -42.835 1.00 92.56 191 ILE A CA 1
ATOM 1548 C C . ILE A 1 191 ? 22.784 -0.928 -43.570 1.00 92.56 191 ILE A C 1
ATOM 1550 O O . ILE A 1 191 ? 21.641 -0.485 -43.603 1.00 92.56 191 ILE A O 1
ATOM 1554 N N . ARG A 1 192 ? 23.783 -0.365 -44.264 1.00 89.69 192 ARG A N 1
ATOM 1555 C CA . ARG A 1 192 ? 23.600 0.863 -45.055 1.00 89.69 192 ARG A CA 1
ATOM 1556 C C . ARG A 1 192 ? 22.545 0.702 -46.148 1.00 89.69 192 ARG A C 1
ATOM 1558 O O . ARG A 1 192 ? 21.756 1.615 -46.366 1.00 89.69 192 ARG A O 1
ATOM 1565 N N . MET A 1 193 ? 22.506 -0.444 -46.831 1.00 88.94 193 MET A N 1
ATOM 1566 C CA . MET A 1 193 ? 21.456 -0.716 -47.820 1.00 88.94 193 MET A CA 1
ATOM 1567 C C . MET A 1 193 ? 20.071 -0.783 -47.170 1.00 88.94 193 MET A C 1
ATOM 1569 O O . MET A 1 193 ? 19.122 -0.223 -47.711 1.00 88.94 193 MET A O 1
ATOM 1573 N N . LEU A 1 194 ? 19.952 -1.435 -46.011 1.00 88.19 194 LEU A N 1
ATOM 1574 C CA . LEU A 1 194 ? 18.696 -1.520 -45.263 1.00 88.19 194 LEU A CA 1
ATOM 1575 C C . LEU A 1 194 ? 18.213 -0.145 -44.796 1.00 88.19 194 LEU A C 1
ATOM 1577 O O . LEU A 1 194 ? 17.024 0.137 -44.918 1.00 88.19 194 LEU A O 1
ATOM 1581 N N . ASP A 1 195 ? 19.114 0.725 -44.340 1.00 84.44 195 ASP A N 1
ATOM 1582 C CA . ASP A 1 195 ? 18.780 2.094 -43.932 1.00 84.44 195 ASP A CA 1
ATOM 1583 C C . ASP A 1 195 ? 18.255 2.935 -45.109 1.00 84.44 195 ASP A C 1
ATOM 1585 O O . ASP A 1 195 ? 17.323 3.728 -44.945 1.00 84.44 195 ASP A O 1
ATOM 1589 N N . VAL A 1 196 ? 18.802 2.730 -46.314 1.00 83.25 196 VAL A N 1
ATOM 1590 C CA . VAL A 1 196 ? 18.333 3.383 -47.549 1.00 83.25 196 VAL A CA 1
ATOM 1591 C C . VAL A 1 196 ? 16.972 2.832 -47.989 1.00 83.25 196 VAL A C 1
ATOM 1593 O O . VAL A 1 196 ? 16.071 3.610 -48.299 1.00 83.25 196 VAL A O 1
ATOM 1596 N N . ILE A 1 197 ? 16.787 1.506 -47.974 1.00 74.38 197 ILE A N 1
ATOM 1597 C CA . ILE A 1 197 ? 15.533 0.837 -48.374 1.00 74.38 197 ILE A CA 1
ATOM 1598 C C . ILE A 1 197 ? 14.391 1.165 -47.401 1.00 74.38 197 ILE A C 1
ATOM 1600 O O . ILE A 1 197 ? 13.262 1.403 -47.823 1.00 74.38 197 ILE A O 1
ATOM 1604 N N . CYS A 1 198 ? 14.682 1.230 -46.101 1.00 69.19 198 CYS A N 1
ATOM 1605 C CA . CYS A 1 198 ? 13.702 1.540 -45.059 1.00 69.19 198 CYS A CA 1
ATOM 1606 C C . CYS A 1 198 ? 13.419 3.046 -44.911 1.00 69.19 198 CYS A C 1
ATOM 1608 O O . CYS A 1 198 ? 12.652 3.437 -44.029 1.00 69.19 198 CYS A O 1
ATOM 1610 N N . GLY A 1 199 ? 14.022 3.897 -45.752 1.00 59.84 199 GLY A N 1
ATOM 1611 C CA . GLY A 1 199 ? 13.729 5.328 -45.810 1.00 59.84 199 GLY A CA 1
ATOM 1612 C C . GLY A 1 199 ? 14.283 6.157 -44.647 1.00 59.84 199 GLY A C 1
ATOM 1613 O O . GLY A 1 199 ? 13.735 7.217 -44.344 1.00 59.84 199 GLY A O 1
ATOM 1614 N N . THR A 1 200 ? 15.363 5.732 -43.985 1.00 53.19 200 THR A N 1
ATOM 1615 C CA . THR A 1 200 ? 16.042 6.559 -42.976 1.00 53.19 200 THR A CA 1
ATOM 1616 C C . THR A 1 200 ? 17.209 7.322 -43.594 1.00 53.19 200 THR A C 1
ATOM 1618 O O . THR A 1 200 ? 18.365 6.943 -43.451 1.00 53.19 200 THR A O 1
ATOM 1621 N N . ASN A 1 201 ? 16.922 8.477 -44.199 1.00 45.97 201 ASN A N 1
ATOM 1622 C CA . ASN A 1 201 ? 17.910 9.553 -44.302 1.00 45.97 201 ASN A CA 1
ATOM 1623 C C . ASN A 1 201 ? 18.151 10.145 -42.899 1.00 45.97 201 ASN A C 1
ATOM 1625 O O . ASN A 1 201 ? 17.736 11.265 -42.605 1.00 45.97 201 ASN A O 1
ATOM 1629 N N . SER A 1 202 ? 18.794 9.401 -41.996 1.00 45.62 202 SER A N 1
ATOM 1630 C CA . SER A 1 202 ? 19.434 10.021 -40.837 1.00 45.62 202 SER A CA 1
ATOM 1631 C C . SER A 1 202 ? 20.776 10.573 -41.299 1.00 45.62 202 SER A C 1
ATOM 1633 O O . SER A 1 202 ? 21.781 9.867 -41.330 1.00 45.62 202 SER A O 1
ATOM 1635 N N . VAL A 1 203 ? 20.770 11.844 -41.699 1.00 40.16 203 VAL A N 1
ATOM 1636 C CA . VAL A 1 203 ? 21.987 12.644 -41.863 1.00 40.16 203 VAL A CA 1
ATOM 1637 C C . VAL A 1 203 ? 22.811 12.522 -40.571 1.00 40.16 203 VAL A C 1
ATOM 1639 O O . VAL A 1 203 ? 22.239 12.671 -39.486 1.00 40.16 203 VAL A O 1
ATOM 1642 N N . PRO A 1 204 ? 24.128 12.257 -40.634 1.00 42.66 204 PRO A N 1
ATOM 1643 C CA . PRO A 1 204 ? 24.956 12.298 -39.443 1.00 42.66 204 PRO A CA 1
ATOM 1644 C C . PRO A 1 204 ? 24.955 13.732 -38.911 1.00 42.66 204 PRO A C 1
ATOM 1646 O O . PRO A 1 204 ? 25.408 14.658 -39.581 1.00 42.66 204 PRO A O 1
ATOM 1649 N N . SER A 1 205 ? 24.433 13.918 -37.697 1.00 39.94 205 SER A N 1
ATOM 1650 C CA . SER A 1 205 ? 24.672 15.126 -36.914 1.00 39.94 205 SER A CA 1
ATOM 1651 C C . SER A 1 205 ? 26.163 15.160 -36.594 1.00 39.94 205 SER A C 1
ATOM 1653 O O . SER A 1 205 ? 26.628 14.546 -35.635 1.00 39.94 205 SER A O 1
ATOM 1655 N N . MET A 1 206 ? 26.936 15.839 -37.440 1.00 38.53 206 MET A N 1
ATOM 1656 C CA . MET A 1 206 ? 28.228 16.346 -37.015 1.00 38.53 206 MET A CA 1
ATOM 1657 C C . MET A 1 206 ? 27.953 17.367 -35.918 1.00 38.53 206 MET A C 1
ATOM 1659 O O . MET A 1 206 ? 27.362 18.419 -36.159 1.00 38.53 206 MET A O 1
ATOM 1663 N N . ALA A 1 207 ? 28.352 17.015 -34.700 1.00 40.34 207 ALA A N 1
ATOM 1664 C CA . ALA A 1 207 ? 28.520 17.959 -33.618 1.00 40.34 207 ALA A CA 1
ATOM 1665 C C . ALA A 1 207 ? 29.464 19.069 -34.101 1.00 40.34 207 ALA A C 1
ATOM 1667 O O . ALA A 1 207 ? 30.655 18.840 -34.314 1.00 40.34 207 ALA A O 1
ATOM 1668 N N . ALA A 1 208 ? 28.907 20.258 -34.315 1.00 36.41 208 ALA A N 1
ATOM 1669 C CA . ALA A 1 208 ? 29.687 21.471 -34.435 1.00 36.41 208 ALA A CA 1
ATOM 1670 C C . ALA A 1 208 ? 30.133 21.854 -33.024 1.00 36.41 208 ALA A C 1
ATOM 1672 O O . ALA A 1 208 ? 29.349 22.328 -32.205 1.00 36.41 208 ALA A O 1
ATOM 1673 N N . SER A 1 209 ? 31.401 21.577 -32.749 1.00 41.31 209 SER A N 1
ATOM 1674 C CA . SER A 1 209 ? 32.158 22.212 -31.684 1.00 41.31 209 SER A CA 1
ATOM 1675 C C . SER A 1 209 ? 32.201 23.715 -31.956 1.00 41.31 209 SER A C 1
ATOM 1677 O O . SER A 1 209 ? 32.761 24.134 -32.970 1.00 41.31 209 SER A O 1
ATOM 1679 N N . SER A 1 210 ? 31.615 24.516 -31.071 1.00 39.94 210 SER A N 1
ATOM 1680 C CA . SER A 1 210 ? 31.946 25.926 -30.823 1.00 39.94 210 SER A CA 1
ATOM 1681 C C . SER A 1 210 ? 31.455 26.295 -29.431 1.00 39.94 210 SER A C 1
ATOM 1683 O O . SER A 1 210 ? 30.260 26.041 -29.160 1.00 39.94 210 SER A O 1
#

Sequence (210 aa):
MPENPRGEDVRRCEATSKVLEDIAARIADLRIELLKRKGTVIYTETGEARFQPCISELQFLEHIFDETDKLYQGVLTMLSNVNTTWEKLHKLFSEEQVERADRQRVLRRQRENLRKKKKRALISLEKAATKLLNRVAPIVHGRAEQQRAVDDLNILELNMLDSKRDAELLQFLLEKQCFTAQAGEVIVGKIRMLDVICGTNSVPSMAASS

pLDDT: mean 85.37, std 13.43, range [36.41, 96.62]

Secondary structure (DSSP, 8-state):
--SS--HHHHHHHHHHHHHHHHHHHHHHHHHHHHHHHHHHHHB-TTSPBPSS--HHHHHHHHHHHHHHHHHHHHHHHHHHHHHHHHHHHHHH--HHHHHHHHHHHHHHHHHHHHHHHHHHHHHHHHHHHHHHHHHHS---TT--SPPBPGGG--HHHHHT--SHHHHHHHHHHHHTT-B-HHHHHHHHHHHHHHHHHTT-----------

Mean predicted aligned error: 13.98 Å

Organism: Holothuria leucospilota (NCBI:txid206669)

Radius of gyration: 41.71 Å; Cα contacts (8 Å, |Δi|>4): 141; chains: 1; bounding box: 84×54×100 Å

Solvent-accessible surface area (backbone atoms only — not comparable to full-atom values): 11700 Å² total; per-residue (Å²): 133,75,95,77,59,49,79,63,56,44,50,51,34,53,55,50,39,54,54,40,53,55,52,44,51,54,47,50,52,50,49,53,50,49,52,51,53,49,46,57,49,46,25,44,98,88,69,46,73,46,94,76,47,59,61,71,59,50,54,50,52,49,54,53,46,53,56,50,48,54,51,41,54,50,43,52,52,50,36,53,53,37,50,58,47,32,53,54,40,57,71,71,40,52,71,69,58,51,53,52,51,50,54,51,51,52,53,50,50,51,54,48,50,50,52,50,50,53,53,52,51,48,53,51,47,50,57,50,27,53,52,48,42,46,61,28,39,52,79,60,90,92,61,73,100,60,56,37,47,56,89,47,48,37,61,68,55,54,64,71,58,73,44,60,66,52,32,54,30,52,52,52,39,55,76,68,51,48,39,32,75,72,26,40,52,56,50,52,53,49,33,55,50,26,36,60,74,61,66,55,86,74,73,79,81,74,80,78,87,126

Nearest PDB structures (foldseek):
  4wpc-assembly1_A  TM=2.904E-01  e=7.818E+00  Saccharomyces cerevisiae S288C
  8wjo-assembly1_B  TM=2.756E-01  e=8.748E+00  Saccharomyces cerevisiae S288C

=== Feature glossary ===
A reading guide for the features in this record.

Start from the sequence.

  · Sequence gives the chain of amino acids in standard one-letter code (A=alanine, C=cysteine, …, Y=tyrosine), read N→C. It is the only feature that is directly encoded by the gene; all structural features are derived from the folded form of this sequence.

Fold it, and you get atomic coordinates and the backbone conformation that goes with them.

  · The mmCIF table is the protein's shape written out atom by atom. For each backbone N, Cα, C, and carbonyl O, it records an (x, y, z) coordinate triple in Å plus the residue type, chain letter, and residue number.

  · Backbone dihedral angles. Every residue except chain termini has a φ (preceding-C → N → Cα → C) and a ψ (N → Cα → C → next-N). They are reported in degrees following the IUPAC sign convention. Secondary structure is essentially a statement about which (φ, ψ) basin each residue occupies.

  · DSSP 8-state secondary structure assigns each residue one of H (α-helix), G (3₁₀-helix), I (π-helix), E (extended β-strand), B (isolated β-bridge), T (hydrogen-bonded turn), S (bend), or '-' (coil). The assignment is computed from backbone hydrogen-bond geometry via the Kabsch–Sander algorithm.

  · P-SEA three-state annotation labels each residue as helix, strand, or coil based purely on the geometry of the Cα trace. It serves as a fallback when the full backbone (and thus DSSP) is unavailable.

Summarize the fold with a handful of shape descriptors and a per-residue structural alphabet.

  · Radius of gyration (Rg) is the root-mean-square distance of Cα atoms from their centroid — a single number for overall size and compactness. A globular domain of N residues has Rg ≈ 2.2·N^0.38 Å; an extended or disordered chain has a much larger Rg. The Cα contact count is the number of residue pairs whose Cα atoms are within 8 Å and are more than four positions apart in sequence — a standard proxy for tertiary packing density. The bounding box is the smallest axis-aligned box enclosing all Cα atoms.

  · Foldseek's 3Di representation compresses backbone geometry into a per-residue letter drawn from a learned twenty-state alphabet. It captures the tertiary interaction pattern around each residue — which residues are packed against it in space, regardless of where they are in sequence.

  · Accessible surface area quantifies burial. A residue with SASA near zero is packed into the hydrophobic core; one with SASA >100 Å² sits on the surface. Computed here via the Shrake–Rupley numerical algorithm with a 1.4 Å probe.

Ask how reliable the model is.

  · For AlphaFold models, the B-factor field carries pLDDT — the model's own estimate of local accuracy on a 0–100 scale. Regions with pLDDT<50 should be treated as essentially unmodeled; they often correspond to intrinsically disordered segments.

  · For experimental (PDB) structures, the B-factor (temperature factor) quantifies the positional spread of each atom in the crystal — a combination of thermal vibration and static disorder — in units of Å². High B-factors mark flexible loops or poorly resolved regions; low B-factors mark the rigid, well-ordered core.

  · PAE(i, j) answers: if I align the predicted and true structures on residue i, how far off (in Å) do I expect residue j to be? A block-diagonal PAE matrix with low values on the blocks and high values off-diagonal is the signature of a multi-domain protein with confidently predicted domains but uncertain inter-domain orientation.

Place it in context: what it resembles, what it is annotated as, and how it looks.

  · Structural nearest neighbors (via Foldseek easy-search vs the PDB). Reported per hit: target PDB id, E-value, and alignment TM-score. A TM-score above ~0.5 is the conventional threshold for 'same fold'.

  · Functional annotations link the protein to curated databases. InterPro entries identify conserved domains and families by matching the sequence against member-database signatures (Pfam, PROSITE, CDD, …). Gene Ontology (GO) terms describe molecular function, biological process, and cellular component in a controlled vocabulary. CATH places the structure in a hierarchical fold classification (Class/Architecture/Topology/Homologous-superfamily). The organism is the source species.

  · Plot images: a contact map (which residues are close in 3D, as an N×N binary image), a Ramachandran scatter (backbone torsion angles, revealing secondary-structure composition at a glance), and — for AlphaFold structures — a PAE heatmap (pairwise prediction confidence).

  · Structure images are PyMOL renders from six orthogonal camera directions. Cartoon representation draws helices as coils and strands as arrows; sticks shows the backbone as bonds; surface shows the solvent-excluded envelope. Rainbow coloring maps sequence position to hue (blue→red, N→C); chain coloring assigns a distinct color per polypeptide.